Protein AF-0000000087261356 (afdb_homodimer)

Radius of gyration: 25.09 Å; Cα contacts (8 Å, |Δi|>4): 577; chains: 2; bounding box: 40×76×60 Å

Foldseek 3Di:
DPQFEKEKDWAWAAPVDDDIATQWIWIDTDPDIDIDGLLPDPDDPPVQQCVQAPDPRYAYEYAPCPVVQVRCVVSVRHHDPNRYHHCQVVPCPPVVNDGDPDLQRVLCVQPNVVSVVVQPPDDPPPLSNCSNPPPRDPVVVVNSRVRRVSRVVSVVSVVVVVVCVVCVVVCVVCVVPPVVVPD/DPQFEKEKDFAWAAPVDDDIATQWIWIDTDPDIDIDGLLPDPDDPPVQQCVQAPDPRYAYEYAPCPVVQVRCVVSVRHHDPNRYHHCQVVPCPPVVNDGDPDLQRVLCVQPNVVSVPVQPPDDPPPLSNCSNPPPRDPVVVVNSRVRRVSRVVSVVSVVVVVVCVVCVVVCVVCVPPPVVVPD

Secondary structure (DSSP, 8-state):
---EEEEEEEEES-TTSSSP-EEEEEEEETTEEEEEEGGG-SS--TTTHHHHT--SSEEEEESS-TTHHHHHHHTT-PPPGGGEEEHHHH--TTTTTPPPS-HHHHHHHHT-GGGGGSGGGS-HHHHGGGTTSSSPPHHHHHHHHHHHHHHHHHHHHHHHHHHHHHTHHHHHHTTT-TTTTT-/---EEEEEEEEES-TTSSSP-EEEEEEEETTEEEEEEGGG-SS--TTTHHHHT--SSEEEEESS-TTHHHHHHHTT-PPPGGGEEEHHHH--TTTTTPPPS-HHHHHHHHT-GGGGGSGGGS-HHHHGGGTT-SSPPHHHHHHHHHHHHHHHHHHHHHHHHHHHHHTHHHHHHTTT-TTTTT-

Nearest PDB structures (foldseek):
  7pbk-assembly2_B  TM=7.023E-01  e=1.065E-05  Vibrio phage phiVC8
  1vk0-assembly1_C  TM=6.576E-01  e=1.551E-05  Arabidopsis thaliana
  8e24-assembly2_D  TM=6.783E-01  e=2.599E-04  Homo sapiens
  7zx1-assembly1_AAA  TM=6.492E-01  e=1.900E-04  Homo sapiens
  8e24-assembly1_A  TM=6.165E-01  e=7.082E-04  Homo sapiens

InterPro domains:
  IPR002562 3'-5' exonuclease domain [PF01612] (5-159)
  IPR012337 Ribonuclease H-like superfamily [SSF53098] (6-173)
  IPR036397 Ribonuclease H superfamily [G3DSA:3.30.420.10] (3-163)
  IPR051132 3'-5' Exonuclease domain-containing protein [PTHR13620] (6-158)

Organism: Triticum turgidum subsp. durum (NCBI:txid4567)

Sequence (366 aa):
MLPQNISVDVEYTREDKPPQIAAVLQLCMEDLVLVYHITAATKWPKELRPLLQEKKLYTFVGFSIGGDKDKLKLSGLEINLDKYVDLQRKWRVPNNGKKWQSLAEFAGSLIHPSYKEMKQKIDRKSDHLLWGDSPLPNKLIEYAVKDVYVTYEAWKKIEITKEGLELWQEAEDHWDDPYYWGYMLPQNISVDVEYTREDKPPQIAAVLQLCMEDLVLVYHITAATKWPKELRPLLQEKKLYTFVGFSIGGDKDKLKLSGLEINLDKYVDLQRKWRVPNNGKKWQSLAEFAGSLIHPSYKEMKQKIDRKSDHLLWGDSPLPNKLIEYAVKDVYVTYEAWKKIEITKEGLELWQEAEDHWDDPYYWGY

Structure (mmCIF, N/CA/C/O backbone):
data_AF-0000000087261356-model_v1
#
loop_
_entity.id
_entity.type
_entity.pdbx_description
1 polymer '3-5 exonuclease domain-containing protein'
#
loop_
_atom_site.group_PDB
_atom_site.id
_atom_site.type_symbol
_atom_site.label_atom_id
_atom_site.label_alt_id
_atom_site.label_comp_id
_atom_site.label_asym_id
_atom_site.label_entity_id
_atom_site.label_seq_id
_atom_site.pdbx_PDB_ins_code
_atom_site.Cartn_x
_atom_site.Cartn_y
_atom_site.Cartn_z
_atom_site.occupancy
_atom_site.B_iso_or_equiv
_atom_site.auth_seq_id
_atom_site.auth_comp_id
_atom_site.auth_asym_id
_atom_site.auth_atom_id
_atom_site.pdbx_PDB_model_num
ATOM 1 N N . MET A 1 1 ? 18.812 -1.261 -10.547 1 34.56 1 MET A N 1
ATOM 2 C CA . MET A 1 1 ? 17.625 -1.615 -11.32 1 34.56 1 MET A CA 1
ATOM 3 C C . MET A 1 1 ? 16.781 -2.645 -10.578 1 34.56 1 MET A C 1
ATOM 5 O O . MET A 1 1 ? 17.312 -3.641 -10.078 1 34.56 1 MET A O 1
ATOM 9 N N . LEU A 1 2 ? 15.75 -2.299 -9.836 1 47.31 2 LEU A N 1
ATOM 10 C CA . LEU A 1 2 ? 14.977 -3.303 -9.117 1 47.31 2 LEU A CA 1
ATOM 11 C C . LEU A 1 2 ? 14.789 -4.559 -9.961 1 47.31 2 LEU A C 1
ATOM 13 O O . LEU A 1 2 ? 14.57 -4.473 -11.172 1 47.31 2 LEU A O 1
ATOM 17 N N . PRO A 1 3 ? 15.422 -5.668 -9.516 1 55.12 3 PRO A N 1
ATOM 18 C CA . PRO A 1 3 ? 15.172 -6.855 -10.336 1 55.12 3 PRO A CA 1
ATOM 19 C C . PRO A 1 3 ? 13.758 -6.887 -10.906 1 55.12 3 PRO A C 1
ATOM 21 O O . PRO A 1 3 ? 12.828 -6.355 -10.297 1 55.12 3 PRO A O 1
ATOM 24 N N . GLN A 1 4 ? 13.68 -7.031 -12.258 1 74.75 4 GLN A N 1
ATOM 25 C CA . GLN A 1 4 ? 12.398 -7.121 -12.938 1 74.75 4 GLN A CA 1
ATOM 26 C C . GLN A 1 4 ? 11.578 -8.297 -12.406 1 74.75 4 GLN A C 1
ATOM 28 O O . GLN A 1 4 ? 12.133 -9.336 -12.047 1 74.75 4 GLN A O 1
ATOM 33 N N . ASN A 1 5 ? 10.453 -8.023 -11.812 1 86.94 5 ASN A N 1
ATOM 34 C CA . ASN A 1 5 ? 9.57 -9.07 -11.297 1 86.94 5 ASN A CA 1
ATOM 35 C C . ASN A 1 5 ? 8.547 -9.5 -12.336 1 86.94 5 ASN A C 1
ATOM 37 O O . ASN A 1 5 ? 8.055 -8.68 -13.117 1 86.94 5 ASN A O 1
ATOM 41 N N . ILE A 1 6 ? 8.422 -10.82 -12.422 1 91.94 6 ILE A N 1
ATOM 42 C CA . ILE A 1 6 ? 7.383 -11.406 -13.25 1 91.94 6 ILE A CA 1
ATOM 43 C C . ILE A 1 6 ? 6.398 -12.18 -12.375 1 91.94 6 ILE A C 1
ATOM 45 O O . ILE A 1 6 ? 6.793 -13.078 -11.633 1 91.94 6 ILE A O 1
ATOM 49 N N . SER A 1 7 ? 5.18 -11.75 -12.367 1 95.31 7 SER A N 1
ATOM 50 C CA . SER A 1 7 ? 4.191 -12.555 -11.656 1 95.31 7 SER A CA 1
ATOM 51 C C . SER A 1 7 ? 3.746 -13.75 -12.5 1 95.31 7 SER A C 1
ATOM 53 O O . SER A 1 7 ? 3.75 -13.688 -13.727 1 95.31 7 SER A O 1
ATOM 55 N N . VAL A 1 8 ? 3.373 -14.797 -11.812 1 94.31 8 VAL A N 1
ATOM 56 C CA . VAL A 1 8 ? 3.029 -16.047 -12.484 1 94.31 8 VAL A CA 1
ATOM 57 C C . VAL A 1 8 ? 1.771 -16.641 -11.859 1 94.31 8 VAL A C 1
ATOM 59 O O . VAL A 1 8 ? 1.563 -16.531 -10.648 1 94.31 8 VAL A O 1
ATOM 62 N N . ASP A 1 9 ? 0.985 -17.234 -12.672 1 95.06 9 ASP A N 1
ATOM 63 C CA . ASP A 1 9 ? -0.171 -18.016 -12.266 1 95.06 9 ASP A CA 1
ATOM 64 C C . ASP A 1 9 ? -0.418 -19.172 -13.227 1 95.06 9 ASP A C 1
ATOM 66 O O . ASP A 1 9 ? 0.026 -19.141 -14.375 1 95.06 9 ASP A O 1
ATOM 70 N N . VAL A 1 10 ? -1.06 -20.203 -12.711 1 94.94 10 VAL A N 1
ATOM 71 C CA . VAL A 1 10 ? -1.327 -21.391 -13.523 1 94.94 10 VAL A CA 1
ATOM 72 C C . VAL A 1 10 ? -2.75 -21.875 -13.266 1 94.94 10 VAL A C 1
ATOM 74 O O . VAL A 1 10 ? -3.205 -21.906 -12.125 1 94.94 10 VAL A O 1
ATOM 77 N N . GLU A 1 11 ? -3.426 -22.156 -14.344 1 94.88 11 GLU A N 1
ATOM 78 C CA . GLU A 1 11 ? -4.711 -22.844 -14.273 1 94.88 11 GLU A CA 1
ATOM 79 C C . GLU A 1 11 ? -4.594 -24.281 -14.75 1 94.88 11 GLU A C 1
ATOM 81 O O . GLU A 1 11 ? -3.734 -24.609 -15.578 1 94.88 11 GLU A O 1
ATOM 86 N N . TYR A 1 12 ? -5.488 -25.125 -14.305 1 94.5 12 TYR A N 1
ATOM 87 C CA . TYR A 1 12 ? -5.379 -26.562 -14.531 1 94.5 12 TYR A CA 1
ATOM 88 C C . TYR A 1 12 ? -6.605 -27.094 -15.266 1 94.5 12 TYR A C 1
ATOM 90 O O . TYR A 1 12 ? -7.68 -26.484 -15.219 1 94.5 12 TYR A O 1
ATOM 98 N N . THR A 1 13 ? -6.414 -28.25 -15.867 1 94.19 13 THR A N 1
ATOM 99 C CA . THR A 1 13 ? -7.555 -28.953 -16.438 1 94.19 13 THR A CA 1
ATOM 100 C C . THR A 1 13 ? -8.5 -29.438 -15.352 1 94.19 13 THR A C 1
ATOM 102 O O . THR A 1 13 ? -8.242 -29.234 -14.164 1 94.19 13 THR A O 1
ATOM 105 N N . ARG A 1 14 ? -9.609 -29.969 -15.828 1 89.81 14 ARG A N 1
ATOM 106 C CA . ARG A 1 14 ? -10.719 -30.281 -14.938 1 89.81 14 ARG A CA 1
ATOM 107 C C . ARG A 1 14 ? -10.289 -31.281 -13.867 1 89.81 14 ARG A C 1
ATOM 109 O O . ARG A 1 14 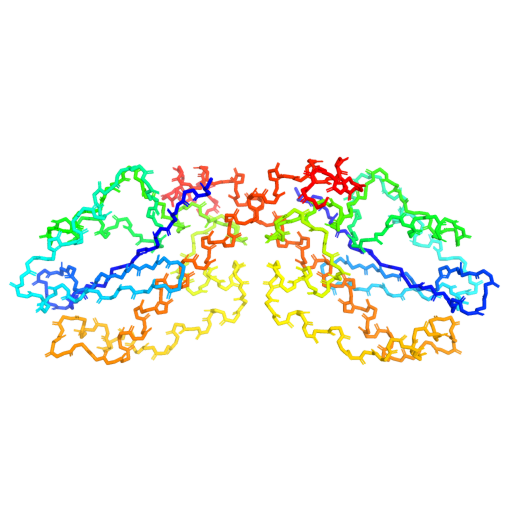? -9.539 -32.219 -14.141 1 89.81 14 ARG A O 1
ATOM 116 N N . GLU A 1 15 ? -10.75 -31.016 -12.727 1 86.25 15 GLU A N 1
ATOM 117 C CA . GLU A 1 15 ? -10.406 -31.828 -11.57 1 86.25 15 GLU A CA 1
ATOM 118 C C . GLU A 1 15 ? -11.195 -33.156 -11.57 1 86.25 15 GLU A C 1
ATOM 120 O O . GLU A 1 15 ? -10.75 -34.156 -11.008 1 86.25 15 GLU A O 1
ATOM 125 N N . ASP A 1 16 ? -12.398 -33.125 -12.18 1 89.25 16 ASP A N 1
ATOM 126 C CA . ASP A 1 16 ? -13.266 -34.281 -12.141 1 89.25 16 ASP A CA 1
ATOM 127 C C . ASP A 1 16 ? -12.82 -35.344 -13.156 1 89.25 16 ASP A C 1
ATOM 129 O O . ASP A 1 16 ? -13.406 -36.438 -13.234 1 89.25 16 ASP A O 1
ATOM 133 N N . LYS A 1 17 ? -11.867 -35.062 -13.992 1 89.81 17 LYS A N 1
ATOM 134 C CA . LYS A 1 17 ? -11.266 -36 -14.93 1 89.81 17 LYS A CA 1
ATOM 135 C C . LYS A 1 17 ? -9.75 -36.094 -14.75 1 89.81 17 LYS A C 1
ATOM 137 O O . LYS A 1 17 ? -9 -35.562 -15.57 1 89.81 17 LYS A O 1
ATOM 142 N N . PRO A 1 18 ? -9.273 -36.812 -13.828 1 90.5 18 PRO A N 1
ATOM 143 C CA . PRO A 1 18 ? -7.832 -36.875 -13.57 1 90.5 18 PRO A CA 1
ATOM 144 C C . PRO A 1 18 ? -7.082 -37.656 -14.656 1 90.5 18 PRO A C 1
ATOM 146 O O . PRO A 1 18 ? -7.68 -38.469 -15.352 1 90.5 18 PRO A O 1
ATOM 149 N N . PRO A 1 19 ? -5.719 -37.375 -14.758 1 90.25 19 PRO A N 1
ATOM 150 C CA . PRO A 1 19 ? -4.949 -36.469 -13.914 1 90.25 19 PRO A CA 1
ATOM 151 C C . PRO A 1 19 ? -5.094 -35 -14.336 1 90.25 19 PRO A C 1
ATOM 153 O O . PRO A 1 19 ? -5.184 -34.688 -15.531 1 90.25 19 PRO A O 1
ATOM 156 N N . GLN A 1 20 ? -5.066 -34.156 -13.398 1 90.25 20 GLN A N 1
ATOM 157 C CA . GLN A 1 20 ? -5.059 -32.719 -13.695 1 90.25 20 GLN A CA 1
ATOM 158 C C . GLN A 1 20 ? -3.676 -32.25 -14.164 1 90.25 20 GLN A C 1
ATOM 160 O O . GLN A 1 20 ? -2.666 -32.594 -13.539 1 90.25 20 GLN A O 1
ATOM 165 N N . ILE A 1 21 ? -3.654 -31.531 -15.18 1 91.94 21 ILE A N 1
ATOM 166 C CA . ILE A 1 21 ? -2.396 -31 -15.688 1 91.94 21 ILE A CA 1
ATOM 167 C C . ILE A 1 21 ? -2.525 -29.484 -15.883 1 91.94 21 ILE A C 1
ATOM 169 O O . ILE A 1 21 ? -3.629 -28.938 -15.844 1 91.94 21 ILE A O 1
ATOM 173 N N . ALA A 1 22 ? -1.362 -28.844 -16.062 1 93.56 22 ALA A N 1
ATOM 174 C CA . ALA A 1 22 ? -1.375 -27.406 -16.344 1 93.56 22 ALA A CA 1
ATOM 175 C C . ALA A 1 22 ? -2.07 -27.109 -17.656 1 93.56 22 ALA A C 1
ATOM 177 O O . ALA A 1 22 ? -1.771 -27.734 -18.688 1 93.56 22 ALA A O 1
ATOM 178 N N . ALA A 1 23 ? -2.99 -26.203 -17.641 1 95.44 23 ALA A N 1
ATOM 179 C CA . ALA A 1 23 ? -3.76 -25.875 -18.828 1 95.44 23 ALA A CA 1
ATOM 180 C C . ALA A 1 23 ? -3.391 -24.484 -19.359 1 95.44 23 ALA A C 1
ATOM 182 O O . ALA A 1 23 ? -3.33 -24.281 -20.578 1 95.44 23 ALA A O 1
ATOM 183 N N . VAL A 1 24 ? -3.232 -23.547 -18.469 1 95.38 24 VAL A N 1
ATOM 184 C CA . VAL A 1 24 ? -2.959 -22.156 -18.844 1 95.38 24 VAL A CA 1
ATOM 185 C C . VAL A 1 24 ? -1.837 -21.594 -17.969 1 95.38 24 VAL A C 1
ATOM 187 O O . VAL A 1 24 ? -1.855 -21.75 -16.75 1 95.38 24 VAL A O 1
ATOM 190 N N . LEU A 1 25 ? -0.83 -20.969 -18.531 1 94.5 25 LEU A N 1
ATOM 191 C CA . LEU A 1 25 ? 0.226 -20.234 -17.859 1 94.5 25 LEU A CA 1
ATOM 192 C C . LEU A 1 25 ? 0.051 -18.734 -18.062 1 94.5 25 LEU A C 1
ATOM 194 O O . LEU A 1 25 ? -0.174 -18.266 -19.188 1 94.5 25 LEU A O 1
ATOM 198 N N . GLN A 1 26 ? -0.009 -18.062 -16.984 1 95.25 26 GLN A N 1
ATOM 199 C CA . GLN A 1 26 ? -0.105 -16.609 -17.031 1 95.25 26 GLN A CA 1
ATOM 200 C C . GLN A 1 26 ? 1.171 -15.953 -16.516 1 95.25 26 GLN A C 1
ATOM 202 O O . GLN A 1 26 ? 1.7 -16.344 -15.477 1 95.25 26 GLN A O 1
ATOM 207 N N . LEU A 1 27 ? 1.708 -14.961 -17.281 1 93.81 27 LEU A N 1
ATOM 208 C CA . LEU A 1 27 ? 2.842 -14.141 -16.875 1 93.81 27 LEU A CA 1
ATOM 209 C C . LEU A 1 27 ? 2.52 -12.656 -17.016 1 93.81 27 LEU A C 1
ATOM 211 O O . LEU A 1 27 ? 1.887 -12.25 -17.984 1 93.81 27 LEU A O 1
ATOM 215 N N . CYS A 1 28 ? 2.932 -11.938 -16.047 1 95.56 28 CYS A N 1
ATOM 216 C CA . CYS A 1 28 ? 2.701 -10.5 -16.094 1 95.56 28 CYS A CA 1
ATOM 217 C C . CYS A 1 28 ? 3.969 -9.727 -15.75 1 95.56 28 CYS A C 1
ATOM 219 O O . CYS A 1 28 ? 4.652 -10.055 -14.781 1 95.56 28 CYS A O 1
ATOM 221 N N . MET A 1 29 ? 4.367 -8.789 -16.547 1 91.62 29 MET A N 1
ATOM 222 C CA . MET A 1 29 ? 5.449 -7.828 -16.328 1 91.62 29 MET A CA 1
ATOM 223 C C . MET A 1 29 ? 5.023 -6.422 -16.734 1 91.62 29 MET A C 1
ATOM 225 O O . MET A 1 29 ? 4.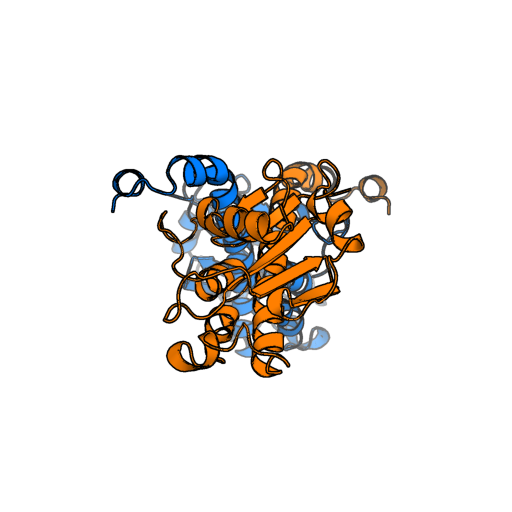801 -6.156 -17.922 1 91.62 29 MET A O 1
ATOM 229 N N . GLU A 1 30 ? 4.938 -5.551 -15.734 1 88.88 30 GLU A N 1
ATOM 230 C CA . GLU A 1 30 ? 4.48 -4.188 -15.977 1 88.88 30 GLU A CA 1
ATOM 231 C C . GLU A 1 30 ? 3.127 -4.176 -16.688 1 88.88 30 GLU A C 1
ATOM 233 O O . GLU A 1 30 ? 2.158 -4.758 -16.188 1 88.88 30 GLU A O 1
ATOM 238 N N . ASP A 1 31 ? 3.068 -3.732 -17.922 1 88.19 31 ASP A N 1
ATOM 239 C CA . ASP A 1 31 ? 1.789 -3.594 -18.609 1 88.19 31 ASP A CA 1
ATOM 240 C C . ASP A 1 31 ? 1.573 -4.734 -19.594 1 88.19 31 ASP A C 1
ATOM 242 O O . ASP A 1 31 ? 0.62 -4.715 -20.375 1 88.19 31 ASP A O 1
ATOM 246 N N . LEU A 1 32 ? 2.355 -5.75 -19.516 1 92.38 32 LEU A N 1
ATOM 247 C CA . LEU A 1 32 ? 2.258 -6.871 -20.438 1 92.38 32 LEU A CA 1
ATOM 248 C C . LEU A 1 32 ? 1.811 -8.141 -19.719 1 92.38 32 LEU A C 1
ATOM 250 O O . LEU A 1 32 ? 2.354 -8.484 -18.672 1 92.38 32 LEU A O 1
ATOM 254 N N . VAL A 1 33 ? 0.741 -8.75 -20.266 1 95.62 33 VAL A N 1
ATOM 255 C CA . VAL A 1 33 ? 0.286 -10.039 -19.75 1 95.62 33 VAL A CA 1
ATOM 256 C C . VAL A 1 33 ? 0.323 -11.078 -20.859 1 95.62 33 VAL A C 1
ATOM 258 O O . VAL A 1 33 ? -0.18 -10.844 -21.953 1 95.62 33 VAL A O 1
ATOM 261 N N . LEU A 1 34 ? 0.995 -12.133 -20.594 1 94.06 34 LEU A N 1
ATOM 262 C CA . LEU A 1 34 ? 1.01 -13.289 -21.484 1 94.06 34 LEU A CA 1
ATOM 263 C C . LEU A 1 34 ? 0.131 -14.406 -20.953 1 94.06 34 LEU A C 1
ATOM 265 O O . LEU A 1 34 ? 0.284 -14.82 -19.797 1 94.06 34 LEU A O 1
ATOM 269 N N . VAL A 1 35 ? -0.824 -14.773 -21.734 1 95.38 35 VAL A N 1
ATOM 270 C CA . VAL A 1 35 ? -1.641 -15.945 -21.438 1 95.38 35 VAL A CA 1
ATOM 271 C C . VAL A 1 35 ? -1.314 -17.062 -22.422 1 95.38 35 VAL A C 1
ATOM 273 O O . VAL A 1 35 ? -1.63 -16.953 -23.609 1 95.38 35 VAL A O 1
ATOM 276 N N . TYR A 1 36 ? -0.685 -18.109 -21.922 1 93.5 36 TYR A N 1
ATOM 277 C CA . TYR A 1 36 ? -0.278 -19.234 -22.75 1 93.5 36 TYR A CA 1
ATOM 278 C C . TYR A 1 36 ? -1.156 -20.453 -22.484 1 93.5 36 TYR A C 1
ATOM 280 O O . TYR A 1 36 ? -1.144 -21.016 -21.391 1 93.5 36 TYR A O 1
ATOM 288 N N . HIS A 1 37 ? -1.901 -20.766 -23.531 1 94.75 37 HIS A N 1
ATOM 289 C CA . HIS A 1 37 ? -2.773 -21.922 -23.422 1 94.75 37 HIS A CA 1
ATOM 290 C C . HIS A 1 37 ? -2.014 -23.219 -23.703 1 94.75 37 HIS A C 1
ATOM 292 O O . HIS A 1 37 ? -1.967 -23.672 -24.859 1 94.75 37 HIS A O 1
ATOM 298 N N . ILE A 1 38 ? -1.564 -23.859 -22.688 1 92.25 38 ILE A N 1
ATOM 299 C CA . ILE A 1 38 ? -0.655 -25 -22.75 1 92.25 38 ILE A CA 1
ATOM 300 C C . ILE A 1 38 ? -1.342 -26.172 -23.469 1 92.25 38 ILE A C 1
ATOM 302 O O . ILE A 1 38 ? -0.763 -26.781 -24.359 1 92.25 38 ILE A O 1
ATOM 306 N N . THR A 1 39 ? -2.6 -26.453 -23.109 1 92.19 39 THR A N 1
ATOM 307 C CA . THR A 1 39 ? -3.295 -27.625 -23.609 1 92.19 39 THR A CA 1
ATOM 308 C C . THR A 1 39 ? -3.641 -27.469 -25.078 1 92.19 39 THR A C 1
ATOM 310 O O . THR A 1 39 ? -3.881 -28.453 -25.781 1 92.19 39 THR A O 1
ATOM 313 N N . ALA A 1 40 ? -3.711 -26.281 -25.484 1 92.12 40 ALA A N 1
ATOM 314 C CA . ALA A 1 40 ? -4.035 -26.031 -26.875 1 92.12 40 ALA A CA 1
ATOM 315 C C . ALA A 1 40 ? -2.768 -25.953 -27.734 1 92.12 40 ALA A C 1
ATOM 317 O O . ALA A 1 40 ? -2.834 -26 -28.953 1 92.12 40 ALA A O 1
ATOM 318 N N . ALA A 1 41 ? -1.653 -25.797 -27.078 1 87.25 41 ALA A N 1
ATOM 319 C CA . ALA A 1 41 ? -0.404 -25.609 -27.812 1 87.25 41 ALA A CA 1
ATOM 320 C C . ALA A 1 41 ? 0.015 -26.891 -28.516 1 87.25 41 ALA A C 1
ATOM 322 O O . ALA A 1 41 ? -0.049 -27.984 -27.938 1 87.25 41 ALA A O 1
ATOM 323 N N . THR A 1 42 ? 0.27 -26.781 -29.812 1 78.94 42 THR A N 1
ATOM 324 C CA . THR A 1 42 ? 0.696 -27.922 -30.609 1 78.94 42 THR A CA 1
ATOM 325 C C . THR A 1 42 ? 2.217 -28.047 -30.625 1 78.94 42 THR A C 1
ATOM 327 O O . THR A 1 42 ? 2.762 -29.109 -30.922 1 78.94 42 THR A O 1
ATOM 330 N N . LYS A 1 43 ? 2.863 -26.938 -30.453 1 77.5 43 LYS A N 1
ATOM 331 C CA . LYS A 1 43 ? 4.32 -26.906 -30.391 1 77.5 43 LYS A CA 1
ATOM 332 C C . LYS A 1 43 ? 4.805 -26.344 -29.047 1 77.5 43 LYS A C 1
ATOM 334 O O . LYS A 1 43 ? 4.105 -25.562 -28.422 1 77.5 43 LYS A O 1
ATOM 339 N N . TRP A 1 44 ? 5.922 -26.891 -28.672 1 70.88 44 TRP A N 1
ATOM 340 C CA . TRP A 1 44 ? 6.535 -26.391 -27.438 1 70.88 44 TRP A CA 1
ATOM 341 C C . TRP A 1 44 ? 6.988 -24.953 -27.594 1 70.88 44 TRP A C 1
ATOM 343 O O . TRP A 1 44 ? 7.602 -24.594 -28.594 1 70.88 44 TRP A O 1
ATOM 353 N N . PRO A 1 45 ? 6.43 -24.156 -26.594 1 72.25 45 PRO A N 1
ATOM 354 C CA . PRO A 1 45 ? 6.848 -22.75 -26.75 1 72.25 45 PRO A CA 1
ATOM 355 C C . PRO A 1 45 ? 8.328 -22.547 -26.438 1 72.25 45 PRO A C 1
ATOM 357 O O . PRO A 1 45 ? 8.68 -22.172 -25.312 1 72.25 45 PRO A O 1
ATOM 360 N N . LYS A 1 46 ? 9.172 -22.719 -27.375 1 75.81 46 LYS A N 1
ATOM 361 C CA . LYS A 1 46 ? 10.625 -22.609 -27.234 1 75.81 46 LYS A CA 1
ATOM 362 C C . LYS A 1 46 ? 11.031 -21.234 -26.734 1 75.81 46 LYS A C 1
ATOM 364 O O . LYS A 1 46 ? 12.008 -21.094 -26 1 75.81 46 LYS A O 1
ATOM 369 N N . GLU A 1 47 ? 10.219 -20.359 -27.094 1 75.94 47 GLU A N 1
ATOM 370 C CA . GLU A 1 47 ? 10.578 -18.984 -26.781 1 75.94 47 GLU A CA 1
ATOM 371 C C . GLU A 1 47 ? 10.336 -18.656 -25.312 1 75.94 47 GLU A C 1
ATOM 373 O O . GLU A 1 47 ? 10.906 -17.719 -24.766 1 75.94 47 GLU A O 1
ATOM 378 N N . LEU A 1 48 ? 9.523 -19.484 -24.672 1 83.19 48 LEU A N 1
ATOM 379 C CA . LEU A 1 48 ? 9.195 -19.219 -23.281 1 83.19 48 LEU A CA 1
ATOM 380 C C . LEU A 1 48 ? 10.219 -19.844 -22.344 1 83.19 48 LEU A C 1
ATOM 382 O O . LEU A 1 48 ? 10.391 -19.391 -21.219 1 83.19 48 LEU A O 1
ATOM 386 N N . ARG A 1 49 ? 10.898 -20.828 -22.797 1 79.5 49 ARG A N 1
ATOM 387 C CA . ARG A 1 49 ? 11.789 -21.609 -21.953 1 79.5 49 ARG A CA 1
ATOM 388 C C . ARG A 1 49 ? 12.93 -20.75 -21.406 1 79.5 49 ARG A C 1
ATOM 390 O O . ARG A 1 49 ? 13.203 -20.766 -20.203 1 79.5 49 ARG A O 1
ATOM 397 N N . PRO A 1 50 ? 13.562 -19.984 -22.297 1 80 50 PRO A N 1
ATOM 398 C CA . PRO A 1 50 ? 14.641 -19.156 -21.766 1 80 50 PRO A CA 1
ATOM 399 C C . PRO A 1 50 ? 14.156 -18.188 -20.688 1 80 50 PRO A C 1
ATOM 401 O O . PRO A 1 50 ? 14.883 -17.906 -19.719 1 80 50 PRO A O 1
ATOM 404 N N . LEU A 1 51 ? 12.992 -17.734 -20.812 1 83.25 51 LEU A N 1
ATOM 405 C CA . LEU A 1 51 ? 12.438 -16.812 -19.828 1 83.25 51 LEU A CA 1
ATOM 406 C C . LEU A 1 51 ? 12.172 -17.5 -18.5 1 83.25 51 LEU A C 1
ATOM 408 O O . LEU A 1 51 ? 12.547 -17 -17.453 1 83.25 51 LEU A O 1
ATOM 412 N N . LEU A 1 52 ? 11.625 -18.688 -18.609 1 84.19 52 LEU A N 1
ATOM 413 C CA . LEU A 1 52 ? 11.211 -19.406 -17.422 1 84.19 52 LEU A CA 1
ATOM 414 C C . LEU A 1 52 ? 12.422 -19.969 -16.672 1 84.19 52 LEU A C 1
ATOM 416 O O . LEU A 1 52 ? 12.375 -20.141 -15.461 1 84.19 52 LEU A O 1
ATOM 420 N N . GLN A 1 53 ? 13.469 -20.094 -17.375 1 80.25 53 GLN A N 1
ATOM 421 C CA . GLN A 1 53 ? 14.641 -20.719 -16.766 1 80.25 53 GLN A CA 1
ATOM 422 C C . GLN A 1 53 ? 15.695 -19.688 -16.391 1 80.25 53 GLN A C 1
ATOM 424 O O . GLN A 1 53 ? 16.75 -20.031 -15.867 1 80.25 53 GLN A O 1
ATOM 429 N N . GLU A 1 54 ? 15.328 -18.438 -16.719 1 76.5 54 GLU A N 1
ATOM 430 C CA . GLU A 1 54 ? 16.266 -17.359 -16.391 1 76.5 54 GLU A CA 1
ATOM 431 C C . GLU A 1 54 ? 16.531 -17.297 -14.891 1 76.5 54 GLU A C 1
ATOM 433 O O . GLU A 1 54 ? 15.602 -17.375 -14.094 1 76.5 54 GLU A O 1
ATOM 438 N N . LYS A 1 55 ? 17.797 -17.219 -14.453 1 73.31 55 LYS A N 1
ATOM 439 C CA . LYS A 1 55 ? 18.172 -17.375 -13.055 1 73.31 55 LYS A CA 1
ATOM 440 C C . LYS A 1 55 ? 18.531 -16.031 -12.422 1 73.31 55 LYS A C 1
ATOM 442 O O . LYS A 1 55 ? 18.469 -15.883 -11.203 1 73.31 55 LYS A O 1
ATOM 447 N N . LYS A 1 56 ? 18.812 -15.062 -13.156 1 73.19 56 LYS A N 1
ATOM 448 C CA . LYS A 1 56 ? 19.469 -13.898 -12.555 1 73.19 56 LYS A CA 1
ATOM 449 C C . LYS A 1 56 ? 18.625 -12.641 -12.758 1 73.19 56 LYS A C 1
ATOM 451 O O . LYS A 1 56 ? 18.562 -11.789 -11.867 1 73.19 56 LYS A O 1
ATOM 456 N N . LEU A 1 57 ? 17.906 -12.672 -13.703 1 76 57 LEU A N 1
ATOM 457 C CA . LEU A 1 57 ? 17.375 -11.375 -14.141 1 76 57 LEU A CA 1
ATOM 458 C C . LEU A 1 57 ? 16 -11.117 -13.539 1 76 57 LEU A C 1
ATOM 460 O O . LEU A 1 57 ? 15.648 -9.969 -13.266 1 76 57 LEU A O 1
ATOM 464 N N . TYR A 1 58 ? 15.289 -12.289 -13.312 1 82.38 58 TYR A N 1
ATOM 465 C CA . TYR A 1 58 ? 13.906 -12.086 -12.891 1 82.38 58 TYR A CA 1
ATOM 466 C C . TYR A 1 58 ? 13.586 -12.898 -11.641 1 82.38 58 TYR A C 1
ATOM 468 O O . TYR A 1 58 ? 14.172 -13.961 -11.422 1 82.38 58 TYR A O 1
ATOM 476 N N . THR A 1 59 ? 12.773 -12.312 -10.836 1 87.06 59 THR A N 1
ATOM 477 C CA . THR A 1 59 ? 12.117 -13.055 -9.766 1 87.06 59 THR A CA 1
ATOM 478 C C . THR A 1 59 ? 10.664 -13.336 -10.125 1 87.06 59 THR A C 1
ATOM 480 O O . THR A 1 59 ? 9.938 -12.445 -10.57 1 87.06 59 THR A O 1
ATOM 483 N N . PHE A 1 60 ? 10.312 -14.594 -10 1 91.12 60 PHE A N 1
ATOM 484 C CA . PHE A 1 60 ? 8.922 -14.961 -10.242 1 91.12 60 PHE A CA 1
ATOM 485 C C . PHE A 1 60 ? 8.109 -14.867 -8.961 1 91.12 60 PHE A C 1
ATOM 487 O O . PHE A 1 60 ? 8.539 -15.336 -7.906 1 91.12 60 PHE A O 1
ATOM 494 N N . VAL A 1 61 ? 6.984 -14.219 -9.07 1 94.5 61 VAL A N 1
ATOM 495 C CA . VAL A 1 61 ? 6.129 -14.008 -7.91 1 94.5 61 VAL A CA 1
ATOM 496 C C . VAL A 1 61 ? 4.742 -14.594 -8.172 1 94.5 61 VAL A C 1
ATOM 498 O O . VAL A 1 61 ? 4.16 -14.367 -9.242 1 94.5 61 VAL A O 1
ATOM 501 N N . GLY A 1 62 ? 4.242 -15.352 -7.293 1 95.06 62 GLY A N 1
ATOM 502 C CA . GLY A 1 62 ? 2.896 -15.898 -7.383 1 95.06 62 GLY A CA 1
ATOM 503 C C . GLY A 1 62 ? 2.166 -15.914 -6.055 1 95.06 62 GLY A C 1
ATOM 504 O O . GLY A 1 62 ? 2.68 -15.406 -5.055 1 95.06 62 GLY A O 1
ATOM 505 N N . PHE A 1 63 ? 1.011 -16.344 -6.066 1 95.56 63 PHE A N 1
ATOM 506 C CA . PHE A 1 63 ? 0.172 -16.531 -4.887 1 95.56 63 PHE A CA 1
ATOM 507 C C . PHE A 1 63 ? -0.326 -17.969 -4.801 1 95.56 63 PHE A C 1
ATOM 509 O O . PHE A 1 63 ? -1.124 -18.406 -5.633 1 95.56 63 PHE A O 1
ATOM 516 N N . SER A 1 64 ? 0.17 -18.734 -3.826 1 92 64 SER A N 1
ATOM 517 C CA . SER A 1 64 ? -0.156 -20.156 -3.662 1 92 64 SER A CA 1
ATOM 518 C C . SER A 1 64 ? 0.336 -20.969 -4.848 1 92 64 SER A C 1
ATOM 520 O O . SER A 1 64 ? -0.424 -21.75 -5.43 1 92 64 SER A O 1
ATOM 522 N N . ILE A 1 65 ? 1.539 -20.766 -5.148 1 88 65 ILE A N 1
ATOM 523 C CA . ILE A 1 65 ? 2.039 -21.328 -6.395 1 88 65 ILE A CA 1
ATOM 524 C C . ILE A 1 65 ? 2.969 -22.5 -6.094 1 88 65 ILE A C 1
ATOM 526 O O . ILE A 1 65 ? 3.656 -23 -6.984 1 88 65 ILE A O 1
ATOM 530 N N . GLY A 1 66 ? 3 -22.938 -4.938 1 81.75 66 GLY A N 1
ATOM 531 C CA . GLY A 1 66 ? 3.879 -24.031 -4.559 1 81.75 66 GLY A CA 1
ATOM 532 C C . GLY A 1 66 ? 3.689 -25.281 -5.41 1 81.75 66 GLY A C 1
ATOM 533 O O . GLY A 1 66 ? 4.66 -25.859 -5.895 1 81.75 66 GLY A O 1
ATOM 534 N N . GLY A 1 67 ? 2.428 -25.672 -5.641 1 83.56 67 GLY A N 1
ATOM 535 C CA . GLY A 1 67 ? 2.123 -26.859 -6.414 1 83.56 67 GLY A CA 1
ATOM 536 C C . GLY A 1 67 ? 2.23 -26.641 -7.91 1 83.56 67 GLY A C 1
ATOM 537 O O . GLY A 1 67 ? 2.287 -27.609 -8.68 1 83.56 67 GLY A O 1
ATOM 538 N N . ASP A 1 68 ? 2.32 -25.453 -8.266 1 87.56 68 ASP A N 1
ATOM 539 C CA . ASP A 1 68 ? 2.303 -25.109 -9.688 1 87.56 68 ASP A CA 1
ATOM 540 C C . ASP A 1 68 ? 3.621 -25.484 -10.359 1 87.56 68 ASP A C 1
ATOM 542 O O . ASP A 1 68 ? 3.639 -25.891 -11.523 1 87.56 68 ASP A O 1
ATOM 546 N N . LYS A 1 69 ? 4.605 -25.391 -9.594 1 80.56 69 LYS A N 1
ATOM 547 C CA . LYS A 1 69 ? 5.93 -25.688 -10.133 1 80.56 69 LYS A CA 1
ATOM 548 C C . LYS A 1 69 ? 5.996 -27.109 -10.672 1 80.56 69 LYS A C 1
ATOM 550 O O . LYS A 1 69 ? 6.5 -27.344 -11.773 1 80.56 69 LYS A O 1
ATOM 555 N N . ASP A 1 70 ? 5.453 -28.016 -9.945 1 83.31 70 ASP A N 1
ATOM 556 C CA . ASP A 1 70 ? 5.492 -29.422 -10.352 1 83.31 70 ASP A CA 1
ATOM 557 C C . ASP A 1 70 ? 4.629 -29.656 -11.594 1 83.31 70 ASP A C 1
ATOM 559 O O . ASP A 1 70 ? 5.027 -30.375 -12.5 1 83.31 70 ASP A O 1
ATOM 563 N N . LYS A 1 71 ? 3.537 -28.984 -11.602 1 85.62 71 LYS A N 1
ATOM 564 C CA . LYS A 1 71 ? 2.637 -29.156 -12.742 1 85.62 71 LYS A CA 1
ATOM 565 C C . LYS A 1 71 ? 3.232 -28.547 -14.008 1 85.62 71 LYS A C 1
ATOM 567 O O . LYS A 1 71 ? 3.098 -29.109 -15.094 1 85.62 71 LYS A O 1
ATOM 572 N N . LEU A 1 72 ? 3.887 -27.516 -13.828 1 86.69 72 LEU A N 1
ATOM 573 C CA . LEU A 1 72 ? 4.52 -26.859 -14.969 1 86.69 72 LEU A CA 1
ATOM 574 C C . LEU A 1 72 ? 5.684 -27.703 -15.492 1 86.69 72 LEU A C 1
ATOM 576 O O . LEU A 1 72 ? 5.895 -27.797 -16.703 1 86.69 72 LEU A O 1
ATOM 580 N N . LYS A 1 73 ? 6.383 -28.266 -14.562 1 83.75 73 LYS A N 1
ATOM 581 C CA . LYS A 1 73 ? 7.488 -29.141 -14.953 1 83.75 73 LYS A CA 1
ATOM 582 C C . LYS A 1 73 ? 7.008 -30.281 -15.844 1 83.75 73 LYS A C 1
ATOM 584 O O . LYS A 1 73 ? 7.648 -30.594 -16.844 1 83.75 73 LYS A O 1
ATOM 589 N N . LEU A 1 74 ? 5.898 -30.812 -15.539 1 84.06 74 LEU A N 1
ATOM 590 C CA . LEU A 1 74 ? 5.328 -31.906 -16.297 1 84.06 74 LEU A CA 1
ATOM 591 C C . LEU A 1 74 ? 4.961 -31.453 -17.719 1 84.06 74 LEU A C 1
ATOM 593 O O . LEU A 1 74 ? 4.945 -32.25 -18.641 1 84.06 74 LEU A O 1
ATOM 597 N N . SER A 1 75 ? 4.719 -30.234 -17.859 1 83.25 75 SER A N 1
ATOM 598 C CA . SER A 1 75 ? 4.336 -29.688 -19.156 1 83.25 75 SER A CA 1
ATOM 599 C C . SER A 1 75 ? 5.547 -29.156 -19.906 1 83.25 75 SER A C 1
ATOM 601 O O . SER A 1 75 ? 5.406 -28.547 -20.984 1 83.25 75 SER A O 1
ATOM 603 N N . GLY A 1 76 ? 6.77 -29.328 -19.312 1 81.31 76 GLY A N 1
ATOM 604 C CA . GLY A 1 76 ? 7.984 -28.844 -19.938 1 81.31 76 GLY A CA 1
ATOM 605 C C . GLY A 1 76 ? 8.219 -27.359 -19.75 1 81.31 76 GLY A C 1
ATOM 606 O O . GLY A 1 76 ? 8.984 -26.734 -20.484 1 81.31 76 GLY A O 1
ATOM 607 N N . LEU A 1 77 ? 7.465 -26.766 -18.844 1 84.94 77 LEU A N 1
ATOM 608 C CA . LEU A 1 77 ? 7.559 -25.328 -18.562 1 84.94 77 LEU A CA 1
ATOM 609 C C . LEU A 1 77 ? 8.07 -25.078 -17.156 1 84.94 77 LEU A C 1
ATOM 611 O O . LEU A 1 77 ? 7.488 -24.281 -16.406 1 84.94 77 LEU A O 1
ATOM 615 N N . GLU A 1 78 ? 9.133 -25.625 -16.844 1 80.75 78 GLU A N 1
ATOM 616 C CA . GLU A 1 78 ? 9.703 -25.531 -15.508 1 80.75 78 GLU A CA 1
ATOM 617 C C . GLU A 1 78 ? 10.195 -24.109 -15.219 1 80.75 78 GLU A C 1
ATOM 619 O O . GLU A 1 78 ? 10.898 -23.516 -16.047 1 80.75 78 GLU A O 1
ATOM 624 N N . ILE A 1 79 ? 9.664 -23.594 -14.148 1 77.56 79 ILE A N 1
ATOM 625 C CA . ILE A 1 79 ? 10.156 -22.312 -13.672 1 77.56 79 ILE A CA 1
ATOM 626 C C . ILE A 1 79 ? 11.297 -22.531 -12.688 1 77.56 79 ILE A C 1
ATOM 628 O O . ILE A 1 79 ? 11.266 -23.469 -11.891 1 77.56 79 ILE A O 1
ATOM 632 N N . ASN A 1 80 ? 12.336 -21.734 -12.875 1 73.62 80 ASN A N 1
ATOM 633 C CA . ASN A 1 80 ? 13.453 -21.828 -11.938 1 73.62 80 ASN A CA 1
ATOM 634 C C . ASN A 1 80 ? 13.008 -21.578 -10.5 1 73.62 80 ASN A C 1
ATOM 636 O O . ASN A 1 80 ? 12.414 -20.547 -10.203 1 73.62 80 ASN A O 1
ATOM 640 N N . LEU A 1 81 ? 13.203 -22.516 -9.711 1 64 81 LEU A N 1
ATOM 641 C CA . LEU A 1 81 ? 12.711 -22.578 -8.344 1 64 81 LEU A CA 1
ATOM 642 C C . LEU A 1 81 ? 13.43 -21.562 -7.461 1 64 81 LEU A C 1
ATOM 644 O O . LEU A 1 81 ? 12.883 -21.109 -6.453 1 64 81 LEU A O 1
ATOM 648 N N . ASP A 1 82 ? 14.75 -21.344 -7.754 1 69.38 82 ASP A N 1
ATOM 649 C CA . ASP A 1 82 ? 15.57 -20.531 -6.875 1 69.38 82 ASP A CA 1
ATOM 650 C C . ASP A 1 82 ? 15.133 -19.062 -6.914 1 69.38 82 ASP A C 1
ATOM 652 O O . ASP A 1 82 ? 15.516 -18.266 -6.055 1 69.38 82 ASP A O 1
ATOM 656 N N . LYS A 1 83 ? 14.266 -18.828 -7.703 1 75.5 83 LYS A N 1
ATOM 657 C CA . LYS A 1 83 ? 13.883 -17.422 -7.82 1 75.5 83 LYS A CA 1
ATOM 658 C C . LYS A 1 83 ? 12.367 -17.266 -7.82 1 75.5 83 LYS A C 1
ATOM 660 O O . LYS A 1 83 ? 11.789 -16.766 -8.781 1 75.5 83 LYS A O 1
ATOM 665 N N . TYR A 1 84 ? 11.766 -17.844 -6.75 1 83.5 84 TYR A N 1
ATOM 666 C CA . TYR A 1 84 ? 10.312 -17.766 -6.684 1 83.5 84 TYR A CA 1
ATOM 667 C C . TYR A 1 84 ? 9.859 -17.203 -5.336 1 83.5 84 TYR A C 1
ATOM 669 O O . TYR A 1 84 ? 10.438 -17.531 -4.297 1 83.5 84 TYR A O 1
ATOM 677 N N . VAL A 1 85 ? 8.898 -16.344 -5.359 1 91.31 85 VAL A N 1
ATOM 678 C CA . VAL A 1 85 ? 8.25 -15.812 -4.168 1 91.31 85 VAL A CA 1
ATOM 679 C C . VAL A 1 85 ? 6.773 -16.188 -4.16 1 91.31 85 VAL A C 1
ATOM 681 O O . VAL A 1 85 ? 6.051 -15.93 -5.125 1 91.31 85 VAL A O 1
ATOM 684 N N . ASP A 1 86 ? 6.406 -16.922 -3.152 1 94 86 ASP A N 1
ATOM 685 C CA . ASP A 1 86 ? 4.988 -17.188 -2.926 1 94 86 ASP A CA 1
ATOM 686 C C . ASP A 1 86 ? 4.41 -16.234 -1.885 1 94 86 ASP A C 1
ATOM 688 O O . ASP A 1 86 ? 4.656 -16.391 -0.687 1 94 86 ASP A O 1
ATOM 692 N N . LEU A 1 87 ? 3.59 -15.328 -2.299 1 95.75 87 LEU A N 1
ATOM 693 C CA . LEU A 1 87 ? 3.096 -14.258 -1.441 1 95.75 87 LEU A CA 1
ATOM 694 C C . LEU A 1 87 ? 2.178 -14.805 -0.356 1 95.75 87 LEU A C 1
ATOM 696 O O . LEU A 1 87 ? 2.104 -14.25 0.742 1 95.75 87 LEU A O 1
ATOM 700 N N . GLN A 1 88 ? 1.469 -15.914 -0.673 1 95.12 88 GLN A N 1
ATOM 701 C CA . GLN A 1 88 ? 0.618 -16.5 0.358 1 95.12 88 GLN A CA 1
ATOM 702 C C . GLN A 1 88 ? 1.447 -17 1.537 1 95.12 88 GLN A C 1
ATOM 704 O O . GLN A 1 88 ? 1.008 -16.922 2.688 1 95.12 88 GLN A O 1
ATOM 709 N N . ARG A 1 89 ? 2.607 -17.453 1.261 1 93.38 89 ARG A N 1
ATOM 710 C CA . ARG A 1 89 ? 3.471 -18 2.303 1 93.38 89 ARG A CA 1
ATOM 711 C C . ARG A 1 89 ? 4.23 -16.891 3.021 1 93.38 89 ARG A C 1
ATOM 713 O O . ARG A 1 89 ? 4.535 -17.016 4.211 1 93.38 89 ARG A O 1
ATOM 720 N N . LYS A 1 90 ? 4.504 -15.836 2.35 1 94.62 90 LYS A N 1
ATOM 721 C CA . LYS A 1 90 ? 5.473 -14.867 2.852 1 94.62 90 LYS A CA 1
ATOM 722 C C . LYS A 1 90 ? 4.77 -13.672 3.486 1 94.62 90 LYS A C 1
ATOM 724 O O . LYS A 1 90 ? 5.359 -12.961 4.305 1 94.62 90 LYS A O 1
ATOM 729 N N . TRP A 1 91 ? 3.547 -13.414 3.125 1 95.31 91 TRP A N 1
ATOM 730 C CA . TRP A 1 91 ? 2.855 -12.211 3.582 1 95.31 91 TRP A CA 1
ATOM 731 C C . TRP A 1 91 ? 1.646 -12.57 4.438 1 95.31 91 TRP A C 1
ATOM 733 O O . TRP A 1 91 ? 0.638 -13.062 3.924 1 95.31 91 TRP A O 1
ATOM 743 N N . ARG A 1 92 ? 1.691 -12.164 5.68 1 92.88 92 ARG A N 1
ATOM 744 C CA . ARG A 1 92 ? 0.64 -12.609 6.59 1 92.88 92 ARG A CA 1
ATOM 745 C C . ARG A 1 92 ? 0.001 -11.422 7.312 1 92.88 92 ARG A C 1
ATOM 747 O O . ARG A 1 92 ? -0.795 -11.609 8.234 1 92.88 92 ARG A O 1
ATOM 754 N N . VAL A 1 93 ? 0.38 -10.289 6.988 1 91.94 93 VAL A N 1
ATOM 755 C CA . VAL A 1 93 ? -0.169 -9.094 7.629 1 91.94 93 VAL A CA 1
ATOM 756 C C . VAL A 1 93 ? -1.146 -8.406 6.68 1 91.94 93 VAL A C 1
ATOM 758 O O . VAL A 1 93 ? -1.006 -8.492 5.457 1 91.94 93 VAL A O 1
ATOM 761 N N . PRO A 1 94 ? -2.133 -7.57 7.168 1 92 94 PRO A N 1
ATOM 762 C CA . PRO A 1 94 ? -2.512 -7.492 8.578 1 92 94 PRO A CA 1
ATOM 763 C C . PRO A 1 94 ? -3.477 -8.602 8.992 1 92 94 PRO A C 1
ATOM 765 O O . PRO A 1 94 ? -4.473 -8.336 9.672 1 92 94 PRO A O 1
ATOM 768 N N . ASN A 1 95 ? -3.305 -9.789 8.609 1 90.12 95 ASN A N 1
ATOM 769 C CA . ASN A 1 95 ? -4.219 -10.898 8.867 1 90.12 95 ASN A CA 1
ATOM 770 C C . ASN A 1 95 ? -3.848 -11.656 10.133 1 90.12 95 ASN A C 1
ATOM 772 O O . ASN A 1 95 ? -4.008 -12.875 10.203 1 90.12 95 ASN A O 1
ATOM 776 N N . ASN A 1 96 ? -3.277 -11.031 11.094 1 86.69 96 ASN A N 1
ATOM 777 C CA . ASN A 1 96 ? -2.928 -11.586 12.406 1 86.69 96 ASN A CA 1
ATOM 778 C C . ASN A 1 96 ? -2.162 -12.898 12.273 1 86.69 96 ASN A C 1
ATOM 780 O O . ASN A 1 96 ? -2.428 -13.852 13 1 86.69 96 ASN A O 1
ATOM 784 N N . GLY A 1 97 ? -1.333 -13.016 11.211 1 86.38 97 GLY A N 1
ATOM 785 C CA . GLY A 1 97 ? -0.478 -14.18 11.031 1 86.38 97 GLY A CA 1
ATOM 786 C C . GLY A 1 97 ? -1.158 -15.305 10.273 1 86.38 97 GLY A C 1
ATOM 787 O O . GLY A 1 97 ? -0.502 -16.25 9.852 1 86.38 97 GLY A O 1
ATOM 788 N N . LYS A 1 98 ? -2.406 -15.234 10.031 1 88.25 98 LYS A N 1
ATOM 789 C CA . LYS A 1 98 ? -3.146 -16.266 9.32 1 88.25 98 LYS A CA 1
ATOM 790 C C . LYS A 1 98 ? -2.898 -16.188 7.812 1 88.25 98 LYS A C 1
ATOM 792 O O . LYS A 1 98 ? -2.707 -15.094 7.273 1 88.25 98 LYS A O 1
ATOM 797 N N . LYS A 1 99 ? -2.979 -17.328 7.238 1 89.25 99 LYS A N 1
ATOM 798 C CA . LYS A 1 99 ? -2.844 -17.375 5.785 1 89.25 99 LYS A CA 1
ATOM 799 C C . LYS A 1 99 ? -4.043 -16.719 5.102 1 89.25 99 LYS A C 1
ATOM 801 O O . LYS A 1 99 ? -5.172 -16.828 5.582 1 89.25 99 LYS A O 1
ATOM 806 N N . TRP A 1 100 ? -3.736 -16.062 4.074 1 92.44 100 TRP A N 1
ATOM 807 C CA . TRP A 1 100 ? -4.828 -15.531 3.264 1 92.44 100 TRP A CA 1
ATOM 808 C C . TRP A 1 100 ? -5.523 -16.641 2.49 1 92.44 100 TRP A C 1
ATOM 810 O O . TRP A 1 100 ? -4.867 -17.469 1.857 1 92.44 100 TRP A O 1
ATOM 820 N N . GLN A 1 101 ? -6.82 -16.578 2.461 1 90.12 101 GLN A N 1
ATOM 821 C CA . GLN A 1 101 ? -7.59 -17.688 1.895 1 90.12 101 GLN A CA 1
ATOM 822 C C . GLN A 1 101 ? -7.711 -17.547 0.379 1 90.12 101 GLN A C 1
ATOM 824 O O . GLN A 1 101 ? -8 -18.531 -0.314 1 90.12 101 GLN A O 1
ATOM 829 N N . SER A 1 102 ? -7.602 -16.312 -0.087 1 92.12 102 SER A N 1
ATOM 830 C CA . SER A 1 102 ? -7.719 -16.078 -1.522 1 92.12 102 SER A CA 1
ATOM 831 C C . SER A 1 102 ? -6.875 -14.883 -1.959 1 92.12 102 SER A C 1
ATOM 833 O O . SER A 1 102 ? -6.535 -14.023 -1.143 1 92.12 102 SER A O 1
ATOM 835 N N . LEU A 1 103 ? -6.562 -14.914 -3.219 1 94.06 103 LEU A N 1
ATOM 836 C CA . LEU A 1 103 ? -5.867 -13.773 -3.807 1 94.06 103 LEU A CA 1
ATOM 837 C C . LEU A 1 103 ? -6.684 -12.492 -3.65 1 94.06 103 LEU A C 1
ATOM 839 O O . LEU A 1 103 ? -6.129 -11.422 -3.387 1 94.06 103 LEU A O 1
ATOM 843 N N . ALA A 1 104 ? -8.008 -12.602 -3.811 1 92.06 104 ALA A N 1
ATOM 844 C CA . ALA A 1 104 ? -8.891 -11.438 -3.691 1 92.06 104 ALA A CA 1
ATOM 845 C C . ALA A 1 104 ? -8.789 -10.812 -2.305 1 92.06 104 ALA A C 1
ATOM 847 O O . ALA A 1 104 ? -8.656 -9.594 -2.174 1 92.06 104 ALA A O 1
ATOM 848 N N . GLU A 1 105 ? -8.828 -11.625 -1.287 1 92.25 105 GLU A N 1
ATOM 849 C CA . GLU A 1 105 ? -8.727 -11.133 0.082 1 92.25 105 GLU A CA 1
ATOM 850 C C . GLU A 1 105 ? -7.355 -10.516 0.344 1 92.25 105 GLU A C 1
ATOM 852 O O . GLU A 1 105 ? -7.25 -9.461 0.968 1 92.25 105 GLU A O 1
ATOM 857 N N . PHE A 1 106 ? -6.414 -11.219 -0.125 1 94.44 106 PHE A N 1
ATOM 858 C CA . PHE A 1 106 ? -5.039 -10.742 -0.008 1 94.44 106 PHE A CA 1
ATOM 859 C C . PHE A 1 106 ? -4.879 -9.375 -0.667 1 94.44 106 PHE A C 1
ATOM 861 O O . PHE A 1 106 ? -4.438 -8.422 -0.027 1 94.44 106 PHE A O 1
ATOM 868 N N . ALA A 1 107 ? -5.273 -9.266 -1.886 1 93.19 107 ALA A N 1
ATOM 869 C CA . ALA A 1 107 ? -5.152 -8.031 -2.654 1 93.19 107 ALA A CA 1
ATOM 870 C C . ALA A 1 107 ? -6 -6.918 -2.043 1 93.19 107 ALA A C 1
ATOM 872 O O . ALA A 1 107 ? -5.59 -5.754 -2.023 1 93.19 107 ALA A O 1
ATOM 873 N N . GLY A 1 108 ? -7.18 -7.246 -1.572 1 91.44 108 GLY A N 1
ATOM 874 C CA . GLY A 1 108 ? -8.031 -6.281 -0.898 1 91.44 108 GLY A CA 1
ATOM 875 C C . GLY A 1 108 ? -7.379 -5.652 0.316 1 91.44 108 GLY A C 1
ATOM 876 O O . GLY A 1 108 ? -7.562 -4.461 0.581 1 91.44 108 GLY A O 1
ATOM 877 N N . SER A 1 109 ? -6.625 -6.453 1.011 1 90.62 109 SER A N 1
ATOM 878 C CA . SER A 1 109 ? -5.973 -5.988 2.23 1 90.62 109 SER A CA 1
ATOM 879 C C . SER A 1 109 ? -4.73 -5.16 1.911 1 90.62 109 SER A C 1
ATOM 881 O O . SER A 1 109 ? -4.379 -4.25 2.662 1 90.62 109 SER A O 1
ATOM 883 N N . LEU A 1 110 ? -4.105 -5.469 0.825 1 92.12 110 LEU A N 1
ATOM 884 C CA . LEU A 1 110 ? -2.807 -4.879 0.52 1 92.12 110 LEU A CA 1
ATOM 885 C C . LEU A 1 110 ? -2.953 -3.713 -0.452 1 92.12 110 LEU A C 1
ATOM 887 O O . LEU A 1 110 ? -2.318 -2.672 -0.279 1 92.12 110 LEU A O 1
ATOM 891 N N . ILE A 1 111 ? -3.715 -3.9 -1.471 1 90.19 111 ILE A N 1
ATOM 892 C CA . ILE A 1 111 ? -3.809 -2.9 -2.529 1 90.19 111 ILE A CA 1
ATOM 893 C C . ILE A 1 111 ? -4.957 -1.939 -2.232 1 90.19 111 ILE A C 1
ATOM 895 O O . ILE A 1 111 ? -4.73 -0.762 -1.944 1 90.19 111 ILE A O 1
ATOM 899 N N . HIS A 1 112 ? -6.113 -2.426 -2.227 1 86.62 112 HIS A N 1
ATOM 900 C CA . HIS A 1 112 ? -7.336 -1.665 -1.994 1 86.62 112 HIS A CA 1
ATOM 901 C C . HIS A 1 112 ? -8.531 -2.592 -1.776 1 86.62 112 HIS A C 1
ATOM 903 O O . HIS A 1 112 ? -8.648 -3.627 -2.438 1 86.62 112 HIS A O 1
ATOM 909 N N . PRO A 1 113 ? -9.453 -2.176 -0.914 1 85.25 113 PRO A N 1
ATOM 910 C CA . PRO A 1 113 ? -10.578 -3.053 -0.583 1 85.25 113 PRO A CA 1
ATOM 911 C C . PRO A 1 113 ? -11.414 -3.428 -1.807 1 85.25 113 PRO A C 1
ATOM 913 O O . PRO A 1 113 ? -12.07 -4.473 -1.814 1 85.25 113 PRO A O 1
ATOM 916 N N . SER A 1 114 ? -11.352 -2.682 -2.832 1 82.75 114 SER A N 1
ATOM 917 C CA . SER A 1 114 ? -12.133 -2.945 -4.035 1 82.75 114 SER A CA 1
ATOM 918 C C . SER A 1 114 ? -11.688 -4.23 -4.715 1 82.75 114 SER A C 1
ATOM 920 O O . SER A 1 114 ? -12.43 -4.809 -5.516 1 82.75 114 SER A O 1
ATOM 922 N N . TYR A 1 115 ? -10.531 -4.742 -4.441 1 85.06 115 TYR A N 1
ATOM 923 C CA . TYR A 1 115 ? -10.008 -5.957 -5.062 1 85.06 115 TYR A CA 1
ATOM 924 C C . TYR A 1 115 ? -10.703 -7.195 -4.508 1 85.06 115 TYR A C 1
ATOM 926 O O . TYR A 1 115 ? -10.633 -8.273 -5.098 1 85.06 115 TYR A O 1
ATOM 934 N N . LYS A 1 116 ? -11.375 -7.062 -3.354 1 83.81 116 LYS A N 1
ATOM 935 C CA . LYS A 1 116 ? -12.125 -8.18 -2.783 1 83.81 116 LYS A CA 1
ATOM 936 C C . LYS A 1 116 ? -13.281 -8.586 -3.686 1 83.81 116 LYS A C 1
ATOM 938 O O . LYS A 1 116 ? -13.688 -9.75 -3.701 1 83.81 116 LYS A O 1
ATOM 943 N N . GLU A 1 117 ? -13.695 -7.676 -4.438 1 78.69 117 GLU A N 1
ATOM 944 C CA . GLU A 1 117 ? -14.875 -7.902 -5.266 1 78.69 117 GLU A CA 1
ATOM 945 C C . GLU A 1 117 ? -14.484 -8.359 -6.668 1 78.69 117 GLU A C 1
ATOM 947 O O . GLU A 1 117 ? -15.352 -8.672 -7.488 1 78.69 117 GLU A O 1
ATOM 952 N N . MET A 1 118 ? -13.312 -8.391 -7.027 1 66.88 118 MET A N 1
ATOM 953 C CA . MET A 1 118 ? -12.852 -8.719 -8.375 1 66.88 118 MET A CA 1
ATOM 954 C C . MET A 1 118 ? -13.094 -10.188 -8.688 1 66.88 118 MET A C 1
ATOM 956 O O . MET A 1 118 ? -13.242 -10.57 -9.852 1 66.88 118 MET A O 1
ATOM 960 N N . LYS A 1 119 ? -13.047 -11.18 -7.785 1 61.84 119 LYS A N 1
ATOM 961 C CA . LYS A 1 119 ? -13.148 -12.609 -8.07 1 61.84 119 LYS A CA 1
ATOM 962 C C . LYS A 1 119 ? -14.578 -13.008 -8.43 1 61.84 119 LYS A C 1
ATOM 964 O O . LYS A 1 119 ? -14.797 -13.938 -9.211 1 61.84 119 LYS A O 1
ATOM 969 N N . GLN A 1 120 ? -15.672 -12.398 -8.109 1 57.78 120 GLN A N 1
ATOM 970 C CA . GLN A 1 120 ? -17.016 -12.945 -8.211 1 57.78 120 GLN A CA 1
ATOM 971 C C . GLN A 1 120 ? -17.406 -13.211 -9.664 1 57.78 120 GLN A C 1
ATOM 973 O O . GLN A 1 120 ? -18.406 -13.867 -9.938 1 57.78 120 GLN A O 1
ATOM 978 N N . LYS A 1 121 ? -16.547 -12.961 -10.57 1 61.47 121 LYS A N 1
ATOM 979 C CA . LYS A 1 121 ? -17.188 -12.891 -11.875 1 61.47 121 LYS A CA 1
ATOM 980 C C . LYS A 1 121 ? -17.203 -14.258 -12.555 1 61.47 121 LYS A C 1
ATOM 982 O O . LYS A 1 121 ? -17.859 -14.445 -13.578 1 61.47 121 LYS A O 1
ATOM 987 N N . ILE A 1 122 ? -16.5 -15.297 -12.039 1 67.44 122 ILE A N 1
ATOM 988 C CA . ILE A 1 122 ? -16.672 -16.562 -12.75 1 67.44 122 ILE A CA 1
ATOM 989 C C . ILE A 1 122 ? -17.297 -17.594 -11.82 1 67.44 122 ILE A C 1
ATOM 991 O O . ILE A 1 122 ? -17.125 -17.531 -10.602 1 67.44 122 ILE A O 1
ATOM 995 N N . ASP A 1 123 ? -18.281 -18.344 -12.445 1 73.88 123 ASP A N 1
ATOM 996 C CA . ASP A 1 123 ? -18.891 -19.438 -11.703 1 73.88 123 ASP A CA 1
ATOM 997 C C . ASP A 1 123 ? -17.875 -20.531 -11.391 1 73.88 123 ASP A C 1
ATOM 999 O O . ASP A 1 123 ? -17.422 -21.25 -12.289 1 73.88 123 ASP A O 1
ATOM 1003 N N . ARG A 1 124 ? -17.406 -20.609 -10.234 1 68.25 124 ARG A N 1
ATOM 1004 C CA . ARG A 1 124 ? -16.359 -21.516 -9.789 1 68.25 124 ARG A CA 1
ATOM 1005 C C . ARG A 1 124 ? -16.688 -22.969 -10.148 1 68.25 124 ARG A C 1
ATOM 1007 O O . ARG A 1 124 ? -15.812 -23.719 -10.57 1 68.25 124 ARG A O 1
ATOM 1014 N N . LYS A 1 125 ? -17.891 -23.344 -10.109 1 73.69 125 LYS A N 1
ATOM 1015 C CA . LYS A 1 125 ? -18.297 -24.75 -10.266 1 73.69 125 LYS A CA 1
ATOM 1016 C C . LYS A 1 125 ? -18.312 -25.156 -11.734 1 73.69 125 LYS A C 1
ATOM 1018 O O . LYS A 1 125 ? -17.812 -26.234 -12.094 1 73.69 125 LYS A O 1
ATOM 1023 N N . SER A 1 126 ? -18.656 -24.312 -12.555 1 79.81 126 SER A N 1
ATOM 1024 C CA . SER A 1 126 ? -18.828 -24.703 -13.953 1 79.81 126 SER A CA 1
ATOM 1025 C C . SER A 1 126 ? -17.688 -24.203 -14.82 1 79.81 126 SER A C 1
ATOM 1027 O O . SER A 1 126 ? -17.125 -24.969 -15.602 1 79.81 126 SER A O 1
ATOM 1029 N N . ASP A 1 127 ? -17.266 -23.062 -14.57 1 86.31 127 ASP A N 1
ATOM 1030 C CA . ASP A 1 127 ? -16.312 -22.422 -15.469 1 86.31 127 ASP A CA 1
ATOM 1031 C C . ASP A 1 127 ? -14.914 -23.016 -15.289 1 86.31 127 ASP A C 1
ATOM 1033 O O . ASP A 1 127 ? -14.156 -23.141 -16.25 1 86.31 127 ASP A O 1
ATOM 1037 N N . HIS A 1 128 ? -14.625 -23.484 -14.117 1 88.19 128 HIS A N 1
ATOM 1038 C CA . HIS A 1 128 ? -13.289 -23.984 -13.836 1 88.19 128 HIS A CA 1
ATOM 1039 C C . HIS A 1 128 ? -13.039 -25.328 -14.523 1 88.19 128 HIS A C 1
ATOM 1041 O O . HIS A 1 128 ? -11.906 -25.797 -14.594 1 88.19 128 HIS A O 1
ATOM 1047 N N . LEU A 1 129 ? -14.094 -25.859 -15.055 1 91 129 LEU A N 1
ATOM 1048 C CA . LEU A 1 129 ? -13.953 -27.141 -15.734 1 91 129 LEU A CA 1
ATOM 1049 C C . LEU A 1 129 ? -13.516 -26.938 -17.188 1 91 129 LEU A C 1
ATOM 1051 O O . LEU A 1 129 ? -13.141 -27.891 -17.859 1 91 129 LEU A O 1
ATOM 1055 N N . LEU A 1 130 ? -13.398 -25.719 -17.594 1 93.88 130 LEU A N 1
ATOM 1056 C CA . LEU A 1 130 ? -13.266 -25.469 -19.016 1 93.88 130 LEU A CA 1
ATOM 1057 C C . LEU A 1 130 ? -11.859 -24.984 -19.359 1 93.88 130 LEU A C 1
ATOM 1059 O O . LEU A 1 130 ? -11.586 -24.625 -20.516 1 93.88 130 LEU A O 1
ATOM 1063 N N . TRP A 1 131 ? -10.898 -24.984 -18.5 1 95.81 131 TRP A N 1
ATOM 1064 C CA . TRP A 1 131 ? -9.57 -24.406 -18.719 1 95.81 131 TRP A CA 1
ATOM 1065 C C . TRP A 1 131 ? -8.828 -25.172 -19.812 1 95.81 131 TRP A C 1
ATOM 1067 O O . TRP A 1 131 ? -7.945 -24.609 -20.469 1 95.81 131 TRP A O 1
ATOM 1077 N N . GLY A 1 132 ? -9.172 -26.406 -20.031 1 95.19 132 GLY A N 1
ATOM 1078 C CA . GLY A 1 132 ? -8.484 -27.219 -21.016 1 95.19 132 GLY A CA 1
ATOM 1079 C C . GLY A 1 132 ? -9.141 -27.188 -22.391 1 95.19 132 GLY A C 1
ATOM 1080 O O . GLY A 1 132 ? -8.625 -27.75 -23.344 1 95.19 132 GLY A O 1
ATOM 1081 N N . ASP A 1 133 ? -10.234 -26.5 -22.5 1 94.19 133 ASP A N 1
ATOM 1082 C CA . ASP A 1 133 ? -10.984 -26.469 -23.75 1 94.19 133 ASP A CA 1
ATOM 1083 C C . ASP A 1 133 ? -10.344 -25.5 -24.734 1 94.19 133 ASP A C 1
ATOM 1085 O O . ASP A 1 133 ? -9.727 -24.516 -24.344 1 94.19 133 ASP A O 1
ATOM 1089 N N . SER A 1 134 ? -10.523 -25.812 -26 1 94.62 134 SER A N 1
ATOM 1090 C CA . SER A 1 134 ? -10.039 -24.953 -27.078 1 94.62 134 SER A CA 1
ATOM 1091 C C . SER A 1 134 ? -11.141 -24.688 -28.094 1 94.62 134 SER A C 1
ATOM 1093 O O . SER A 1 134 ? -11.711 -25.625 -28.672 1 94.62 134 SER A O 1
ATOM 1095 N N . PRO A 1 135 ? -11.453 -23.406 -28.328 1 94.81 135 PRO A N 1
ATOM 1096 C CA . PRO A 1 135 ? -10.781 -22.234 -27.766 1 94.81 135 PRO A CA 1
ATOM 1097 C C . PRO A 1 135 ? -11.172 -21.953 -26.312 1 94.81 135 PRO A C 1
ATOM 1099 O O . PRO A 1 135 ? -12.273 -22.328 -25.891 1 94.81 135 PRO A O 1
ATOM 1102 N N . LEU A 1 136 ? -10.258 -21.375 -25.656 1 95.06 136 LEU A N 1
ATOM 1103 C CA . LEU A 1 136 ? -10.547 -20.953 -24.281 1 95.06 136 LEU A CA 1
ATOM 1104 C C . LEU A 1 136 ? -11.602 -19.844 -24.281 1 95.06 136 LEU A C 1
ATOM 1106 O O . LEU A 1 136 ? -11.484 -18.859 -25 1 95.06 136 LEU A O 1
ATOM 1110 N N . PRO A 1 137 ? -12.664 -20.016 -23.438 1 93.12 137 PRO A N 1
ATOM 1111 C CA . PRO A 1 137 ? -13.664 -18.953 -23.375 1 93.12 137 PRO A CA 1
ATOM 1112 C C . PRO A 1 137 ? -13.07 -17.609 -22.953 1 93.12 137 PRO A C 1
ATOM 1114 O O . PRO A 1 137 ? -12.203 -17.562 -22.078 1 93.12 137 PRO A O 1
ATOM 1117 N N . ASN A 1 138 ? -13.57 -16.516 -23.516 1 92.81 138 ASN A N 1
ATOM 1118 C CA . ASN A 1 138 ? -13.047 -15.18 -23.281 1 92.81 138 ASN A CA 1
ATOM 1119 C C . ASN A 1 138 ? -13.117 -14.805 -21.797 1 92.81 138 ASN A C 1
ATOM 1121 O O . ASN A 1 138 ? -12.211 -14.148 -21.281 1 92.81 138 ASN A O 1
ATOM 1125 N N . LYS A 1 139 ? -14.172 -15.203 -21.172 1 91.12 139 LYS A N 1
ATOM 1126 C CA . LYS A 1 139 ? -14.328 -14.875 -19.75 1 91.12 139 LYS A CA 1
ATOM 1127 C C . LYS A 1 139 ? -13.203 -15.484 -18.922 1 91.12 139 LYS A C 1
ATOM 1129 O O . LYS A 1 139 ? -12.773 -14.898 -17.922 1 91.12 139 LYS A O 1
ATOM 1134 N N . LEU A 1 140 ? -12.75 -16.672 -19.328 1 93.75 140 LEU A N 1
ATOM 1135 C CA . LEU A 1 140 ? -11.664 -17.328 -18.609 1 93.75 140 LEU A CA 1
ATOM 1136 C C . LEU A 1 140 ? -10.328 -16.641 -18.891 1 93.75 140 LEU A C 1
ATOM 1138 O O . LEU A 1 140 ? -9.484 -16.531 -18 1 93.75 140 LEU A O 1
ATOM 1142 N N . ILE A 1 141 ? -10.18 -16.141 -20.078 1 94.69 141 ILE A N 1
ATOM 1143 C CA . ILE A 1 141 ? -8.984 -15.375 -20.422 1 94.69 141 ILE A CA 1
ATOM 1144 C C . ILE A 1 141 ? -8.922 -14.102 -19.578 1 94.69 141 ILE A C 1
ATOM 1146 O O . ILE A 1 141 ? -7.887 -13.797 -18.984 1 94.69 141 ILE A O 1
ATOM 1150 N N . GLU A 1 142 ? -10.016 -13.422 -19.516 1 92.38 142 GLU A N 1
ATOM 1151 C CA . GLU A 1 142 ? -10.086 -12.195 -18.719 1 92.38 142 GLU A CA 1
ATOM 1152 C C . GLU A 1 142 ? -9.797 -12.484 -17.25 1 92.38 142 GLU A C 1
ATOM 1154 O O . GLU A 1 142 ? -9.078 -11.727 -16.594 1 92.38 142 GLU A O 1
ATOM 1159 N N . TYR A 1 143 ? -10.414 -13.531 -16.797 1 92.69 143 TYR A N 1
ATOM 1160 C CA . TYR A 1 143 ? -10.195 -13.953 -15.422 1 92.69 143 TYR A CA 1
ATOM 1161 C C . TYR A 1 143 ? -8.719 -14.227 -15.156 1 92.69 143 TYR A C 1
ATOM 1163 O O . TYR A 1 143 ? -8.164 -13.75 -14.164 1 92.69 143 TYR A O 1
ATOM 1171 N N . ALA A 1 144 ? -8.094 -14.961 -16.016 1 94.62 144 ALA A N 1
ATOM 1172 C CA . ALA A 1 144 ? -6.691 -15.336 -15.891 1 94.62 144 ALA A CA 1
ATOM 1173 C C . ALA A 1 144 ? -5.793 -14.102 -15.906 1 94.62 144 ALA A C 1
ATOM 1175 O O . ALA A 1 144 ? -4.852 -14 -15.117 1 94.62 144 ALA A O 1
ATOM 1176 N N . VAL A 1 145 ? -6.109 -13.188 -16.781 1 95.25 145 VAL A N 1
ATOM 1177 C CA . VAL A 1 145 ? -5.348 -11.953 -16.906 1 95.25 145 VAL A CA 1
ATOM 1178 C C . VAL A 1 145 ? -5.438 -11.156 -15.602 1 95.25 145 VAL A C 1
ATOM 1180 O O . VAL A 1 145 ? -4.426 -10.68 -15.086 1 95.25 145 VAL A O 1
ATOM 1183 N N . LYS A 1 146 ? -6.621 -11.078 -15.094 1 93.25 146 LYS A N 1
ATOM 1184 C CA . LYS A 1 146 ? -6.844 -10.305 -13.875 1 93.25 146 LYS A CA 1
ATOM 1185 C C . LYS A 1 146 ? -6.086 -10.906 -12.695 1 93.25 146 LYS A C 1
ATOM 1187 O O . LYS A 1 146 ? -5.477 -10.18 -11.906 1 93.25 146 LYS A O 1
ATOM 1192 N N . ASP A 1 147 ? -6.109 -12.18 -12.586 1 94.25 147 ASP A N 1
ATOM 1193 C CA . ASP A 1 147 ? -5.492 -12.852 -11.445 1 94.25 147 ASP A CA 1
ATOM 1194 C C . ASP A 1 147 ? -3.984 -12.602 -11.414 1 94.25 147 ASP A C 1
ATOM 1196 O O . ASP A 1 147 ? -3.438 -12.234 -10.367 1 94.25 147 ASP A O 1
ATOM 1200 N N . VAL A 1 148 ? -3.338 -12.766 -12.539 1 95.94 148 VAL A N 1
ATOM 1201 C CA . VAL A 1 148 ? -1.888 -12.609 -12.547 1 95.94 148 VAL A CA 1
ATOM 1202 C C . VAL A 1 148 ? -1.525 -11.133 -12.438 1 95.94 148 VAL A C 1
ATOM 1204 O O . VAL A 1 148 ? -0.516 -10.781 -11.828 1 95.94 148 VAL A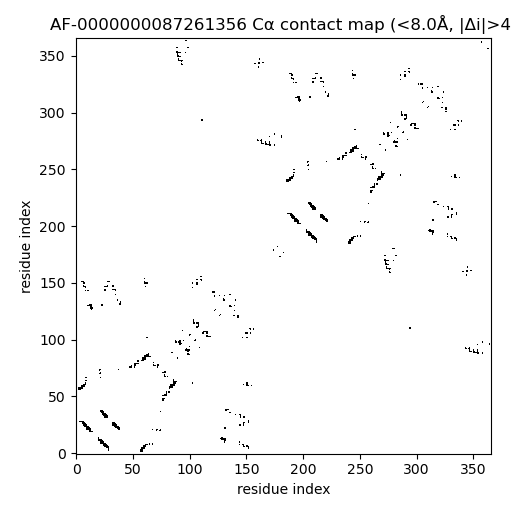 O 1
ATOM 1207 N N . TYR A 1 149 ? -2.334 -10.242 -12.977 1 94.81 149 TYR A N 1
ATOM 1208 C CA . TYR A 1 149 ? -2.102 -8.812 -12.875 1 94.81 149 TYR A CA 1
ATOM 1209 C C . TYR A 1 149 ? -2.209 -8.344 -11.43 1 94.81 149 TYR A C 1
ATOM 1211 O O . TYR A 1 149 ? -1.402 -7.527 -10.969 1 94.81 149 TYR A O 1
ATOM 1219 N N . VAL A 1 150 ? -3.213 -8.828 -10.789 1 94.5 150 VAL A N 1
ATOM 1220 C CA . VAL A 1 150 ? -3.414 -8.469 -9.383 1 94.5 150 VAL A CA 1
ATOM 1221 C C . VAL A 1 150 ? -2.199 -8.898 -8.562 1 94.5 150 VAL A C 1
ATOM 1223 O O . VAL A 1 150 ? -1.749 -8.164 -7.684 1 94.5 150 VAL A O 1
ATOM 1226 N N . THR A 1 151 ? -1.703 -10.055 -8.82 1 95.69 151 THR A N 1
ATOM 1227 C CA . THR A 1 151 ? -0.495 -10.516 -8.141 1 95.69 151 THR A CA 1
ATOM 1228 C C . THR A 1 151 ? 0.669 -9.562 -8.406 1 95.69 151 THR A C 1
ATOM 1230 O O . THR A 1 151 ? 1.407 -9.203 -7.488 1 95.69 151 THR A O 1
ATOM 1233 N N . TYR A 1 152 ? 0.808 -9.148 -9.648 1 95.25 152 TYR A N 1
ATOM 1234 C CA . TYR A 1 152 ? 1.868 -8.227 -10.023 1 95.25 152 TYR A CA 1
ATOM 1235 C C . TYR A 1 152 ? 1.73 -6.902 -9.273 1 95.25 152 TYR A C 1
ATOM 1237 O O . TYR A 1 152 ? 2.709 -6.383 -8.734 1 95.25 152 TYR A O 1
ATOM 1245 N N . GLU A 1 153 ? 0.532 -6.398 -9.273 1 92.81 153 GLU A N 1
ATOM 1246 C CA . GLU A 1 153 ? 0.275 -5.133 -8.586 1 92.81 153 GLU A CA 1
ATOM 1247 C C . GLU A 1 153 ? 0.589 -5.238 -7.098 1 92.81 153 GLU A C 1
ATOM 1249 O O . GLU A 1 153 ? 1.138 -4.305 -6.504 1 92.81 153 GLU A O 1
ATOM 1254 N N . ALA A 1 154 ? 0.196 -6.324 -6.523 1 94.31 154 ALA A N 1
ATOM 1255 C CA . ALA A 1 154 ? 0.467 -6.539 -5.102 1 94.31 154 ALA A CA 1
ATOM 1256 C C . ALA A 1 154 ? 1.967 -6.531 -4.824 1 94.31 154 ALA A C 1
ATOM 1258 O O . ALA A 1 154 ? 2.426 -5.875 -3.887 1 94.31 154 ALA A O 1
ATOM 1259 N N . TRP A 1 155 ? 2.662 -7.262 -5.633 1 94.94 155 TRP A N 1
ATOM 1260 C CA . TRP A 1 155 ? 4.109 -7.32 -5.469 1 94.94 155 TRP A CA 1
ATOM 1261 C C . TRP A 1 155 ? 4.73 -5.938 -5.637 1 94.94 155 TRP A C 1
ATOM 1263 O O . TRP A 1 155 ? 5.605 -5.543 -4.855 1 94.94 155 TRP A O 1
ATOM 1273 N N . LYS A 1 156 ? 4.316 -5.234 -6.629 1 92.44 156 LYS A N 1
ATOM 1274 C CA . LYS A 1 156 ? 4.816 -3.889 -6.891 1 92.44 156 LYS A CA 1
ATOM 1275 C C . LYS A 1 156 ? 4.605 -2.982 -5.68 1 92.44 156 LYS A C 1
ATOM 1277 O O . LYS A 1 156 ? 5.492 -2.203 -5.32 1 92.44 156 LYS A O 1
ATOM 1282 N N . LYS A 1 157 ? 3.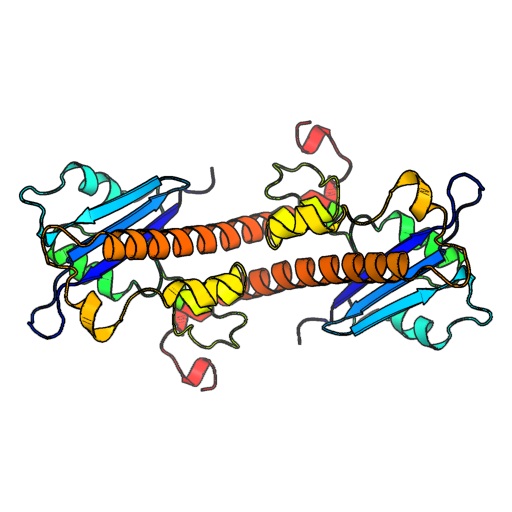441 -3.086 -5.055 1 92.62 157 LYS A N 1
ATOM 1283 C CA . LYS A 1 157 ? 3.15 -2.289 -3.865 1 92.62 157 LYS A CA 1
ATOM 1284 C C . LYS A 1 157 ? 4.125 -2.607 -2.738 1 92.62 157 LYS A C 1
ATOM 1286 O O . LYS A 1 157 ? 4.629 -1.701 -2.07 1 92.62 157 LYS A O 1
ATOM 1291 N N . ILE A 1 158 ? 4.383 -3.863 -2.533 1 94.88 158 ILE A N 1
ATOM 1292 C CA . ILE A 1 158 ? 5.305 -4.297 -1.487 1 94.88 158 ILE A CA 1
ATOM 1293 C C . ILE A 1 158 ? 6.703 -3.764 -1.783 1 94.88 158 ILE A C 1
ATOM 1295 O O . ILE A 1 158 ? 7.363 -3.211 -0.901 1 94.88 158 ILE A O 1
ATOM 1299 N N . GLU A 1 159 ? 7.141 -3.867 -3.023 1 93 159 GLU A N 1
ATOM 1300 C CA . GLU A 1 159 ? 8.484 -3.457 -3.42 1 93 159 GLU A CA 1
ATOM 1301 C C . GLU A 1 159 ? 8.672 -1.95 -3.266 1 93 159 GLU A C 1
ATOM 1303 O O . GLU A 1 159 ? 9.719 -1.493 -2.807 1 93 159 GLU A O 1
ATOM 1308 N N . ILE A 1 160 ? 7.703 -1.205 -3.676 1 92.69 160 ILE A N 1
ATOM 1309 C CA . ILE A 1 160 ? 7.777 0.249 -3.582 1 92.69 160 ILE A CA 1
ATOM 1310 C C . ILE A 1 160 ? 7.887 0.668 -2.119 1 92.69 160 ILE A C 1
ATOM 1312 O O . ILE A 1 160 ? 8.688 1.536 -1.771 1 92.69 160 ILE A O 1
ATOM 1316 N N . THR A 1 161 ? 7.039 0.091 -1.285 1 93.44 161 THR A N 1
ATOM 1317 C CA . THR A 1 161 ? 7.078 0.439 0.131 1 93.44 161 THR A CA 1
ATOM 1318 C C . THR A 1 161 ? 8.406 0.029 0.752 1 93.44 161 THR A C 1
ATOM 1320 O O . THR A 1 161 ? 8.977 0.764 1.565 1 93.44 161 THR A O 1
ATOM 1323 N N . LYS A 1 162 ? 8.922 -1.135 0.393 1 94.5 162 LYS A N 1
ATOM 1324 C CA . LYS A 1 162 ? 10.234 -1.563 0.859 1 94.5 162 LYS A CA 1
ATOM 1325 C C . LYS A 1 162 ? 11.305 -0.545 0.488 1 94.5 162 LYS A C 1
ATOM 1327 O O . LYS A 1 162 ? 12.141 -0.182 1.32 1 94.5 162 LYS A O 1
ATOM 1332 N N . GLU A 1 163 ? 11.258 -0.156 -0.728 1 94.12 163 GLU A N 1
ATOM 1333 C CA . GLU A 1 163 ? 12.211 0.852 -1.19 1 94.12 163 GLU A CA 1
ATOM 1334 C C . GLU A 1 163 ? 12.094 2.135 -0.37 1 94.12 163 GLU A C 1
ATOM 1336 O O . GLU A 1 163 ? 13.109 2.727 0.008 1 94.12 163 GLU A O 1
ATOM 1341 N N . GLY A 1 164 ? 10.867 2.607 -0.162 1 94.62 164 GLY A N 1
ATOM 1342 C CA . GLY A 1 164 ? 10.648 3.801 0.643 1 94.62 164 GLY A CA 1
ATOM 1343 C C . GLY A 1 164 ? 11.211 3.682 2.047 1 94.62 164 GLY A C 1
ATOM 1344 O O . GLY A 1 164 ? 11.812 4.625 2.561 1 94.62 164 GLY A O 1
ATOM 1345 N N . LEU A 1 165 ? 11.039 2.543 2.654 1 94.88 165 LEU A N 1
ATOM 1346 C CA . LEU A 1 165 ? 11.547 2.301 3.998 1 94.88 165 LEU A CA 1
ATOM 1347 C C . LEU A 1 165 ? 13.07 2.281 4.004 1 94.88 165 LEU A C 1
ATOM 1349 O O . LEU A 1 165 ? 13.703 2.791 4.934 1 94.88 165 LEU A O 1
ATOM 1353 N N . GLU A 1 166 ? 13.625 1.711 2.979 1 94.56 166 GLU A N 1
ATOM 1354 C CA . GLU A 1 166 ? 15.078 1.66 2.859 1 94.56 166 GLU A CA 1
ATOM 1355 C C . GLU A 1 166 ? 15.672 3.059 2.699 1 94.56 166 GLU A C 1
ATOM 1357 O O . GLU A 1 166 ? 16.766 3.338 3.197 1 94.56 166 GLU A O 1
ATOM 1362 N N . LEU A 1 167 ? 14.93 3.945 2.055 1 93.94 167 LEU A N 1
ATOM 1363 C CA . LEU A 1 167 ? 15.414 5.293 1.765 1 93.94 167 LEU A CA 1
ATOM 1364 C C . LEU A 1 167 ? 14.953 6.277 2.836 1 93.94 167 LEU A C 1
ATOM 1366 O O . LEU A 1 167 ? 15.273 7.465 2.768 1 93.94 167 LEU A O 1
ATOM 1370 N N . TRP A 1 168 ? 14.273 5.805 3.82 1 94 168 TRP A N 1
ATOM 1371 C CA . TRP A 1 168 ? 13.539 6.578 4.82 1 94 168 TRP A CA 1
ATOM 1372 C C . TRP A 1 168 ? 14.43 7.648 5.441 1 94 168 TRP A C 1
ATOM 1374 O O . TRP A 1 168 ? 14.086 8.836 5.43 1 94 168 TRP A O 1
ATOM 1384 N N . GLN A 1 169 ? 15.57 7.242 5.957 1 92.81 169 GLN A N 1
ATOM 1385 C CA . GLN A 1 169 ? 16.469 8.164 6.648 1 92.81 169 GLN A CA 1
ATOM 1386 C C . GLN A 1 169 ? 17.188 9.07 5.66 1 92.81 169 GLN A C 1
ATOM 1388 O O . GLN A 1 169 ? 17.344 10.266 5.902 1 92.81 169 GLN A O 1
ATOM 1393 N N . GLU A 1 170 ? 17.609 8.484 4.582 1 92.25 170 GLU A N 1
ATOM 1394 C CA . GLU A 1 170 ? 18.281 9.266 3.553 1 92.25 170 GLU A CA 1
ATOM 1395 C C . GLU A 1 170 ? 17.391 10.375 3.021 1 92.25 170 GLU A C 1
ATOM 1397 O O . GLU A 1 170 ? 17.859 11.484 2.758 1 92.25 170 GLU A O 1
ATOM 1402 N N . ALA A 1 171 ? 16.141 10.047 2.818 1 91.88 171 ALA A N 1
ATOM 1403 C CA . ALA A 1 171 ? 15.18 11.039 2.352 1 91.88 171 ALA A CA 1
ATOM 1404 C C . ALA A 1 171 ? 15.086 12.211 3.324 1 91.88 171 ALA A C 1
ATOM 1406 O O . ALA A 1 171 ? 15.078 13.375 2.91 1 91.88 171 ALA A O 1
ATOM 1407 N N . GLU A 1 172 ? 15.016 11.93 4.578 1 90.06 172 GLU A N 1
ATOM 1408 C CA . GLU A 1 172 ? 14.93 12.984 5.578 1 90.06 172 GLU A CA 1
ATOM 1409 C C . GLU A 1 172 ? 16.219 13.812 5.625 1 90.06 172 GLU A C 1
ATOM 1411 O O . GLU A 1 172 ? 16.172 15.039 5.695 1 90.06 172 GLU A O 1
ATOM 1416 N N . ASP A 1 173 ? 17.312 13.117 5.57 1 91.75 173 ASP A N 1
ATOM 1417 C CA . ASP A 1 173 ? 18.609 13.773 5.668 1 91.75 173 ASP A CA 1
ATOM 1418 C C . ASP A 1 173 ? 18.828 14.75 4.516 1 91.75 173 ASP A C 1
ATOM 1420 O O . ASP A 1 173 ? 19.469 15.789 4.684 1 91.75 173 ASP A O 1
ATOM 1424 N N . HIS A 1 174 ? 18.25 14.484 3.385 1 90.12 174 HIS A N 1
ATOM 1425 C CA . HIS A 1 174 ? 18.5 15.281 2.191 1 90.12 174 HIS A CA 1
ATOM 1426 C C . HIS A 1 174 ? 17.203 15.93 1.695 1 90.12 174 HIS A C 1
ATOM 1428 O O . HIS A 1 174 ? 17.047 16.156 0.493 1 90.12 174 HIS A O 1
ATOM 1434 N N . TRP A 1 175 ? 16.297 16.109 2.611 1 83.75 175 TRP A N 1
ATOM 1435 C CA . TRP A 1 175 ? 14.945 16.5 2.186 1 83.75 175 TRP A CA 1
ATOM 1436 C C . TRP A 1 175 ? 14.961 17.859 1.5 1 83.75 175 TRP A C 1
ATOM 1438 O O . TRP A 1 175 ? 14.141 18.125 0.62 1 83.75 175 TRP A O 1
ATOM 1448 N N . ASP A 1 176 ? 15.914 18.703 1.821 1 80 176 ASP A N 1
ATOM 1449 C CA . ASP A 1 176 ? 15.984 20.062 1.268 1 80 176 ASP A CA 1
ATOM 1450 C C . ASP A 1 176 ? 17.188 20.203 0.334 1 80 176 ASP A C 1
ATOM 1452 O O . ASP A 1 176 ? 17.641 21.312 0.063 1 80 176 ASP A O 1
ATOM 1456 N N . ASP A 1 177 ? 17.719 19.062 -0.056 1 82.5 177 ASP A N 1
ATOM 1457 C CA . ASP A 1 177 ? 18.906 19.078 -0.898 1 82.5 177 ASP A CA 1
ATOM 1458 C C . ASP A 1 177 ? 18.562 18.734 -2.346 1 82.5 177 ASP A C 1
ATOM 1460 O O . ASP A 1 177 ? 18.5 17.562 -2.715 1 82.5 177 ASP A O 1
ATOM 1464 N N . PRO A 1 178 ? 18.344 19.719 -3.17 1 74.88 178 PRO A N 1
ATOM 1465 C CA . PRO A 1 178 ? 17.953 19.422 -4.551 1 74.88 178 PRO A CA 1
ATOM 1466 C C . PRO A 1 178 ? 19.047 18.672 -5.32 1 74.88 178 PRO A C 1
ATOM 1468 O O . PRO A 1 178 ? 18.75 17.891 -6.223 1 74.88 178 PRO A O 1
ATOM 1471 N N . TYR A 1 179 ? 20.25 18.891 -4.969 1 77.81 179 TYR A N 1
ATOM 1472 C CA . TYR A 1 179 ? 21.359 18.281 -5.684 1 77.81 179 TYR A CA 1
ATOM 1473 C C . TYR A 1 179 ? 21.438 16.781 -5.367 1 77.81 179 TYR A C 1
ATOM 1475 O O . TYR A 1 179 ? 21.828 15.984 -6.219 1 77.81 179 TYR A O 1
ATOM 1483 N N . TYR A 1 180 ? 21.078 16.5 -4.207 1 78.94 180 TYR A N 1
ATOM 1484 C CA . TYR A 1 180 ? 21.125 15.094 -3.809 1 78.94 180 TYR A CA 1
ATOM 1485 C C . TYR A 1 180 ? 20.172 14.25 -4.648 1 78.94 180 TYR A C 1
ATOM 1487 O O . TYR A 1 180 ? 20.5 13.117 -5.012 1 78.94 180 TYR A O 1
ATOM 1495 N N . TRP A 1 181 ? 19.062 14.828 -5.047 1 73.81 181 TRP A N 1
ATOM 1496 C CA . TRP A 1 181 ? 18.047 14.062 -5.746 1 73.81 181 TRP A CA 1
ATOM 1497 C C . TRP A 1 181 ? 18.125 14.281 -7.25 1 73.81 181 TRP A C 1
ATOM 1499 O O . TRP A 1 181 ? 17.375 13.68 -8.016 1 73.81 181 TRP A O 1
ATOM 1509 N N . GLY A 1 182 ? 19.141 14.938 -7.605 1 69.81 182 GLY A N 1
ATOM 1510 C CA . GLY A 1 182 ? 19.484 15.086 -9.008 1 69.81 182 GLY A CA 1
ATOM 1511 C C . GLY A 1 182 ? 18.609 16.094 -9.734 1 69.81 182 GLY A C 1
ATOM 1512 O O . GLY A 1 182 ? 18.391 15.984 -10.938 1 69.81 182 GLY A O 1
ATOM 1513 N N . TYR A 1 183 ? 17.969 16.953 -8.945 1 60 183 TYR A N 1
ATOM 1514 C CA . TYR A 1 183 ? 17.266 18.016 -9.672 1 60 183 TYR A CA 1
ATOM 1515 C C . TYR A 1 183 ? 18.125 19.266 -9.773 1 60 183 TYR A C 1
ATOM 1517 O O . TYR A 1 183 ? 18.984 19.516 -8.93 1 60 183 TYR A O 1
ATOM 1525 N N . MET B 1 1 ? 2.752 -4.066 20.844 1 34.22 1 MET B N 1
ATOM 1526 C CA . MET B 1 1 ? 1.665 -3.156 20.5 1 34.22 1 MET B CA 1
ATOM 1527 C C . MET B 1 1 ? 2.16 -2.043 19.578 1 34.22 1 MET B C 1
ATOM 1529 O O . MET B 1 1 ? 3.195 -1.431 19.844 1 34.22 1 MET B O 1
ATOM 1533 N N . LEU B 1 2 ? 2.031 -2.092 18.266 1 47.44 2 LEU B N 1
ATOM 1534 C CA . LEU B 1 2 ? 2.535 -1.023 17.406 1 47.44 2 LEU B CA 1
ATOM 1535 C C . LEU B 1 2 ? 2.271 0.343 18.031 1 47.44 2 LEU B C 1
ATOM 1537 O O . LEU B 1 2 ? 1.21 0.569 18.609 1 47.44 2 LEU B O 1
ATOM 1541 N N . PRO B 1 3 ? 3.357 1.041 18.438 1 54.88 3 PRO B N 1
ATOM 1542 C CA . PRO B 1 3 ? 3.049 2.363 18.984 1 54.88 3 PRO B CA 1
ATOM 1543 C C . PRO B 1 3 ? 1.866 3.031 18.281 1 54.88 3 PRO B C 1
ATOM 1545 O O . PRO B 1 3 ? 1.628 2.789 17.094 1 54.88 3 PRO B O 1
ATOM 1548 N N . GLN B 1 4 ? 0.87 3.434 19.109 1 74.56 4 GLN B N 1
ATOM 1549 C CA . GLN B 1 4 ? -0.31 4.113 18.578 1 74.56 4 GLN B CA 1
ATOM 1550 C C . GLN B 1 4 ? 0.075 5.395 17.844 1 74.56 4 GLN B C 1
ATOM 1552 O O . GLN B 1 4 ? 1.037 6.066 18.219 1 74.56 4 GLN B O 1
ATOM 1557 N N . ASN B 1 5 ? -0.171 5.465 16.578 1 86.88 5 ASN B N 1
ATOM 1558 C CA . ASN B 1 5 ? 0.122 6.652 15.781 1 86.88 5 ASN B CA 1
ATOM 1559 C C . ASN B 1 5 ? -1.067 7.605 15.742 1 86.88 5 ASN B C 1
ATOM 1561 O O . ASN B 1 5 ? -2.219 7.168 15.711 1 86.88 5 ASN B O 1
ATOM 1565 N N . ILE B 1 6 ? -0.728 8.867 15.938 1 91.88 6 ILE B N 1
ATOM 1566 C CA . ILE B 1 6 ? -1.71 9.938 15.781 1 91.88 6 ILE B CA 1
ATOM 1567 C C . ILE B 1 6 ? -1.305 10.844 14.625 1 91.88 6 ILE B C 1
ATOM 1569 O O . ILE B 1 6 ? -0.2 11.391 14.609 1 91.88 6 ILE B O 1
ATOM 1573 N N . SER B 1 7 ? -2.129 10.898 13.633 1 95.25 7 SER B N 1
ATOM 1574 C CA . SER B 1 7 ? -1.84 11.859 12.578 1 95.25 7 SER B CA 1
ATOM 1575 C C . SER B 1 7 ? -2.275 13.266 12.977 1 95.25 7 SER B C 1
ATOM 1577 O O . SER B 1 7 ? -3.223 13.43 13.75 1 95.25 7 SER B O 1
ATOM 1579 N N . VAL B 1 8 ? -1.576 14.234 12.438 1 94.25 8 VAL B N 1
ATOM 1580 C CA . VAL B 1 8 ? -1.813 15.617 12.828 1 94.25 8 VAL B CA 1
ATOM 1581 C C . VAL B 1 8 ? -1.812 16.516 11.586 1 94.25 8 VAL B C 1
ATOM 1583 O O . VAL B 1 8 ? -1.055 16.266 10.641 1 94.25 8 VAL B O 1
ATOM 1586 N N . ASP B 1 9 ? -2.629 17.484 11.617 1 95 9 ASP B N 1
ATOM 1587 C CA . ASP B 1 9 ? -2.662 18.562 10.633 1 95 9 ASP B CA 1
ATOM 1588 C C . ASP B 1 9 ? -3.102 19.875 11.266 1 95 9 ASP B C 1
ATOM 1590 O O . ASP B 1 9 ? -3.738 19.875 12.32 1 95 9 ASP B O 1
ATOM 1594 N N . VAL B 1 10 ? -2.689 20.953 10.633 1 94.88 10 VAL B N 1
ATOM 1595 C CA . VAL B 1 10 ? -3.014 22.281 11.156 1 94.88 10 VAL B CA 1
ATOM 1596 C C . VAL B 1 10 ? -3.416 23.203 10.008 1 94.88 10 VAL B C 1
ATOM 1598 O O . VAL B 1 10 ? -2.781 23.203 8.945 1 94.88 10 VAL B O 1
ATOM 1601 N N . GLU B 1 11 ? -4.496 23.906 10.227 1 94.81 11 GLU B N 1
ATOM 1602 C CA . GLU B 1 11 ? -4.887 25 9.336 1 94.81 11 GLU B CA 1
ATOM 1603 C C . GLU B 1 11 ? -4.652 26.359 9.984 1 94.81 11 GLU B C 1
ATOM 1605 O O . GLU B 1 11 ? -4.699 26.484 11.211 1 94.81 11 GLU B O 1
ATOM 1610 N N . TYR B 1 12 ? -4.492 27.375 9.18 1 94.5 12 TYR B N 1
ATOM 1611 C CA . TYR B 1 12 ? -4.078 28.688 9.656 1 94.5 12 TYR B CA 1
ATOM 1612 C C . TYR B 1 12 ? -5.105 29.75 9.289 1 94.5 12 TYR B C 1
ATOM 1614 O O . TYR B 1 12 ? -5.871 29.578 8.336 1 94.5 12 TYR B O 1
ATOM 1622 N N . THR B 1 13 ? -5.027 30.844 10.023 1 94.06 13 THR B N 1
ATOM 1623 C CA . THR B 1 13 ? -5.828 32 9.648 1 94.06 13 THR B CA 1
ATOM 1624 C C . THR B 1 13 ? -5.344 32.594 8.328 1 94.06 13 THR B C 1
ATOM 1626 O O . THR B 1 13 ? -4.375 32.094 7.742 1 94.06 13 THR B O 1
ATOM 1629 N N . ARG B 1 14 ? -6.113 33.562 7.883 1 89.75 14 ARG B N 1
ATOM 1630 C CA . ARG B 1 14 ? -5.93 34.094 6.535 1 89.75 14 ARG B CA 1
ATOM 1631 C C . ARG B 1 14 ? -4.523 34.656 6.355 1 89.75 14 ARG B C 1
ATOM 1633 O O . ARG B 1 14 ? -3.982 35.281 7.262 1 89.75 14 ARG B O 1
ATOM 1640 N N . GLU B 1 15 ? -4.031 34.375 5.246 1 86.5 15 GLU B N 1
ATOM 1641 C CA . GLU B 1 15 ? -2.672 34.781 4.914 1 86.5 15 GLU B CA 1
ATOM 1642 C C . GLU B 1 15 ? -2.627 36.281 4.555 1 86.5 15 GLU B C 1
ATOM 1644 O O . GLU B 1 15 ? -1.591 36.938 4.707 1 86.5 15 GLU B O 1
ATOM 1649 N N . ASP B 1 16 ? -3.742 36.812 4.047 1 89.5 16 ASP B N 1
ATOM 1650 C CA . ASP B 1 16 ? -3.76 38.188 3.574 1 89.5 16 ASP B CA 1
ATOM 1651 C C . ASP B 1 16 ? -3.904 39.156 4.738 1 89.5 16 ASP B C 1
ATOM 1653 O O . ASP B 1 16 ? -3.891 40.375 4.539 1 89.5 16 ASP B O 1
ATOM 1657 N N . LYS B 1 17 ? -4.102 38.688 5.949 1 89.75 17 LYS B N 1
ATOM 1658 C CA . LYS B 1 17 ? -4.141 39.5 7.164 1 89.75 17 LYS B CA 1
ATOM 1659 C C . LYS B 1 17 ? -3.152 39 8.203 1 89.75 17 LYS B C 1
ATOM 1661 O O . LYS B 1 17 ? -3.553 38.375 9.195 1 89.75 17 LYS B O 1
ATOM 1666 N N . PRO B 1 18 ? -1.94 39.344 8.102 1 90.81 18 PRO B N 1
ATOM 1667 C CA . PRO B 1 18 ? -0.931 38.844 9.047 1 90.81 18 PRO B CA 1
ATOM 1668 C C . PRO B 1 18 ? -1.057 39.469 10.43 1 90.81 18 PRO B C 1
ATOM 1670 O O . PRO B 1 18 ? -1.615 40.562 10.57 1 90.81 18 PRO B O 1
ATOM 1673 N N . PRO B 1 19 ? -0.515 38.719 11.469 1 90.25 19 PRO B N 1
ATOM 1674 C CA . PRO B 1 19 ? 0.212 37.469 11.359 1 90.25 19 PRO B CA 1
ATOM 1675 C C . PRO B 1 19 ? -0.718 36.25 11.258 1 90.25 19 PRO B C 1
ATOM 1677 O O . PRO B 1 19 ? -1.778 36.219 11.891 1 90.25 19 PRO B O 1
ATOM 1680 N N . GLN B 1 20 ? -0.292 35.281 10.539 1 90.31 20 GLN B N 1
ATOM 1681 C CA . GLN B 1 20 ? -1.033 34.031 10.484 1 90.31 20 GLN B CA 1
ATOM 1682 C C . GLN B 1 20 ? -0.795 33.188 11.734 1 90.31 20 GLN B C 1
ATOM 1684 O O . GLN B 1 20 ? 0.347 33 12.164 1 90.31 20 GLN B O 1
ATOM 1689 N N . ILE B 1 21 ? -1.826 32.688 12.273 1 91.81 21 ILE B N 1
ATOM 1690 C CA . ILE B 1 21 ? -1.722 31.828 13.445 1 91.81 21 ILE B CA 1
ATOM 1691 C C . ILE B 1 21 ? -2.492 30.547 13.203 1 91.81 21 ILE B C 1
ATOM 1693 O O . ILE B 1 21 ? -3.26 30.438 12.242 1 91.81 21 ILE B O 1
ATOM 1697 N N . ALA B 1 22 ? -2.225 29.547 14.07 1 93.5 22 ALA B N 1
ATOM 1698 C CA . ALA B 1 22 ? -2.961 28.281 13.977 1 93.5 22 ALA B CA 1
ATOM 1699 C C . ALA B 1 22 ? -4.449 28.5 14.227 1 93.5 22 ALA B C 1
ATOM 1701 O O . ALA B 1 22 ? -4.832 29.141 15.211 1 93.5 22 ALA B O 1
ATOM 1702 N N . ALA B 1 23 ? -5.266 28.016 13.352 1 95.44 23 ALA B N 1
ATOM 1703 C CA . ALA B 1 23 ? -6.711 28.219 13.469 1 95.44 23 ALA B CA 1
ATOM 1704 C C . ALA B 1 23 ? -7.414 26.906 13.836 1 95.44 23 ALA B C 1
ATOM 1706 O O . ALA B 1 23 ? -8.375 26.906 14.609 1 95.44 23 ALA B O 1
ATOM 1707 N N . VAL B 1 24 ? -6.984 25.812 13.219 1 95.25 24 VAL B N 1
ATOM 1708 C CA . VAL B 1 24 ? -7.625 24.531 13.414 1 95.25 24 VAL B CA 1
ATOM 1709 C C . VAL B 1 24 ? -6.562 23.438 13.609 1 95.25 24 VAL B C 1
ATOM 1711 O O . VAL B 1 24 ? -5.59 23.375 12.852 1 95.25 24 VAL B O 1
ATOM 1714 N N . LEU B 1 25 ? -6.676 22.609 14.609 1 94.44 25 LEU B N 1
ATOM 1715 C CA . LEU B 1 25 ? -5.859 21.422 14.852 1 94.44 25 LEU B CA 1
ATOM 1716 C C . LEU B 1 25 ? -6.66 20.156 14.57 1 94.44 25 LEU B C 1
ATOM 1718 O O . LEU B 1 25 ? -7.797 20.016 15.031 1 94.44 25 LEU B O 1
ATOM 1722 N N . GLN B 1 26 ? -6.113 19.375 13.727 1 95.12 26 GLN B N 1
ATOM 1723 C CA . GLN B 1 26 ? -6.738 18.094 13.43 1 95.12 26 GLN B CA 1
ATOM 1724 C C . GLN B 1 26 ? -5.895 16.922 13.953 1 95.12 26 GLN B C 1
ATOM 1726 O O . GLN B 1 26 ? -4.676 16.906 13.766 1 95.12 26 GLN B O 1
ATOM 1731 N N . LEU B 1 27 ? -6.539 15.977 14.664 1 93.69 27 LEU B N 1
ATOM 1732 C CA . LEU B 1 27 ? -5.914 14.734 15.117 1 93.69 27 LEU B CA 1
ATOM 1733 C C . LEU B 1 27 ? -6.738 13.523 14.695 1 93.69 27 LEU B C 1
ATOM 1735 O O . LEU B 1 27 ? -7.973 13.555 14.766 1 93.69 27 LEU B O 1
ATOM 1739 N N . CYS B 1 28 ? -6.039 12.539 14.266 1 95.5 28 CYS B N 1
ATOM 1740 C CA . CYS B 1 28 ? -6.734 11.32 13.867 1 95.5 28 CYS B CA 1
ATOM 1741 C C . CYS B 1 28 ? -6.062 10.094 14.469 1 95.5 28 CYS B C 1
ATOM 1743 O O . CYS B 1 28 ? -4.836 9.969 14.43 1 95.5 28 CYS B O 1
ATOM 1745 N N . MET B 1 29 ? -6.801 9.227 15.102 1 91.5 29 MET B N 1
ATOM 1746 C CA . MET B 1 29 ? -6.395 7.922 15.602 1 91.5 29 MET B CA 1
ATOM 1747 C C . MET B 1 29 ? -7.449 6.867 15.289 1 91.5 29 MET B C 1
ATOM 1749 O O . MET B 1 29 ? -8.562 6.914 15.828 1 91.5 29 MET B O 1
ATOM 1753 N N . GLU B 1 30 ? -7.066 5.918 14.43 1 88.69 30 GLU B N 1
ATOM 1754 C CA . GLU B 1 30 ? -8 4.887 14 1 88.69 30 GLU B CA 1
ATOM 1755 C C . GLU B 1 30 ? -9.273 5.5 13.422 1 88.69 30 GLU B C 1
ATOM 1757 O O . GLU B 1 30 ? -9.219 6.297 12.484 1 88.69 30 GLU B O 1
ATOM 1762 N N . ASP B 1 31 ? -10.406 5.332 14.07 1 88.12 31 ASP B N 1
ATOM 1763 C CA . ASP B 1 31 ? -11.672 5.797 13.516 1 88.12 31 ASP B CA 1
ATOM 1764 C C . ASP B 1 31 ? -12.117 7.098 14.188 1 88.12 31 ASP B C 1
ATOM 1766 O O . ASP B 1 31 ? -13.234 7.562 13.961 1 88.12 31 ASP B O 1
ATOM 1770 N N . LEU B 1 32 ? -11.234 7.73 14.906 1 92.38 32 LEU B N 1
ATOM 1771 C CA . LEU B 1 32 ? -11.578 8.953 15.617 1 92.38 32 LEU B CA 1
ATOM 1772 C C . LEU B 1 32 ? -10.82 10.148 15.047 1 92.38 32 LEU B C 1
ATOM 1774 O O . LEU B 1 32 ? -9.602 10.078 14.852 1 92.38 32 LEU B O 1
ATOM 1778 N N . VAL B 1 33 ? -11.578 11.18 14.688 1 95.56 33 VAL B N 1
ATOM 1779 C CA . VAL B 1 33 ? -10.969 12.43 14.25 1 95.56 33 VAL B CA 1
ATOM 1780 C C . VAL B 1 33 ? -11.414 13.57 15.172 1 95.56 33 VAL B C 1
ATOM 1782 O O . VAL B 1 33 ? -12.602 13.734 15.438 1 95.56 33 VAL B O 1
ATOM 1785 N N . LEU B 1 34 ? -10.469 14.25 15.695 1 94 34 LEU B N 1
ATOM 1786 C CA . LEU B 1 34 ? -10.719 15.453 16.484 1 94 34 LEU B CA 1
ATOM 1787 C C . LEU B 1 34 ? -10.375 16.703 15.672 1 94 34 LEU B C 1
ATOM 1789 O O . LEU B 1 34 ? -9.266 16.812 15.141 1 94 34 LEU B O 1
ATOM 1793 N N . VAL B 1 35 ? -11.352 17.516 15.508 1 95.31 35 VAL B N 1
ATOM 1794 C CA . VAL B 1 35 ? -11.141 18.844 14.922 1 95.31 35 VAL B CA 1
ATOM 1795 C C . VAL B 1 35 ? -11.305 19.906 15.992 1 95.31 35 VAL B C 1
ATOM 1797 O O . VAL B 1 35 ? -12.414 20.141 16.484 1 95.31 35 VAL B O 1
ATOM 1800 N N . TYR B 1 36 ? -10.203 20.547 16.344 1 93.38 36 TYR B N 1
ATOM 1801 C CA . TYR B 1 36 ? -10.203 21.578 17.375 1 93.38 36 TYR B CA 1
ATOM 1802 C C . TYR B 1 36 ? -10.031 22.969 16.766 1 93.38 36 TYR B C 1
ATOM 1804 O O . TYR B 1 36 ? -8.992 23.266 16.188 1 93.38 36 TYR B O 1
ATOM 1812 N N . HIS B 1 37 ? -11.109 23.703 16.922 1 94.62 37 HIS B N 1
ATOM 1813 C CA . HIS B 1 37 ? -11.07 25.062 16.391 1 94.62 37 HIS B CA 1
ATOM 1814 C C . HIS B 1 37 ? -10.406 26.016 17.391 1 94.62 37 HIS B C 1
ATOM 1816 O O . HIS B 1 37 ? -11.078 26.625 18.219 1 94.62 37 HIS B O 1
ATOM 1822 N N . ILE B 1 38 ? -9.156 26.266 17.203 1 92.06 38 ILE B N 1
ATOM 1823 C CA . ILE B 1 38 ? -8.297 26.984 18.141 1 92.06 38 ILE B CA 1
ATOM 1824 C C . ILE B 1 38 ? -8.781 28.438 18.281 1 92.06 38 ILE B C 1
ATOM 1826 O O . ILE B 1 38 ? -8.93 28.938 19.391 1 92.06 38 ILE B O 1
ATOM 1830 N N . THR B 1 39 ? -9.094 29.078 17.141 1 92.06 39 THR B N 1
ATOM 1831 C CA . THR B 1 39 ? -9.414 30.5 17.156 1 92.06 39 THR B CA 1
ATOM 1832 C C . THR B 1 39 ? -10.781 30.75 17.797 1 92.06 39 THR B C 1
ATOM 1834 O O . THR B 1 39 ? -11.078 31.859 18.234 1 92.06 39 THR B O 1
ATOM 1837 N N . ALA B 1 40 ? -11.555 29.75 17.797 1 92.06 40 ALA B N 1
ATOM 1838 C CA . ALA B 1 40 ? -12.883 29.891 18.391 1 92.06 40 ALA B CA 1
ATOM 1839 C C . ALA B 1 40 ? -12.867 29.516 19.859 1 92.06 40 ALA B C 1
ATOM 1841 O O . ALA B 1 40 ? -13.812 29.797 20.594 1 92.06 40 ALA B O 1
ATOM 1842 N N . ALA B 1 41 ? -11.836 28.844 20.25 1 87.06 41 ALA B N 1
ATOM 1843 C CA . ALA B 1 41 ? -11.773 28.344 21.609 1 87.06 41 ALA B CA 1
ATOM 1844 C C . ALA B 1 41 ? -11.617 29.484 22.609 1 87.06 41 ALA B C 1
ATOM 1846 O O . ALA B 1 41 ? -10.812 30.391 22.391 1 87.06 41 ALA B O 1
ATOM 1847 N N . THR B 1 42 ? -12.492 29.531 23.609 1 78.69 42 THR B N 1
ATOM 1848 C CA . THR B 1 42 ? -12.438 30.562 24.641 1 78.69 42 THR B CA 1
ATOM 1849 C C . THR B 1 42 ? -11.578 30.109 25.812 1 78.69 42 THR B C 1
ATOM 1851 O O . THR B 1 42 ? -11.102 30.938 26.594 1 78.69 42 THR B O 1
ATOM 1854 N N . LYS B 1 43 ? -11.492 28.828 25.984 1 77.25 43 LYS B N 1
ATOM 1855 C CA . LYS B 1 43 ? -10.664 28.266 27.047 1 77.25 43 LYS B CA 1
ATOM 1856 C C . LYS B 1 43 ? -9.602 27.328 26.469 1 77.25 43 LYS B C 1
ATOM 1858 O O . LYS B 1 43 ? -9.797 26.734 25.406 1 77.25 43 LYS B O 1
ATOM 1863 N N . TRP B 1 44 ? -8.492 27.344 27.156 1 70.38 44 TRP B N 1
ATOM 1864 C CA . TRP B 1 44 ? -7.41 26.453 26.766 1 70.38 44 TRP B CA 1
ATOM 1865 C C . TRP B 1 44 ? -7.812 25 26.938 1 70.38 44 TRP B C 1
ATOM 1867 O O . TRP B 1 44 ? -8.367 24.625 27.984 1 70.38 44 TRP B O 1
ATOM 1877 N N . PRO B 1 45 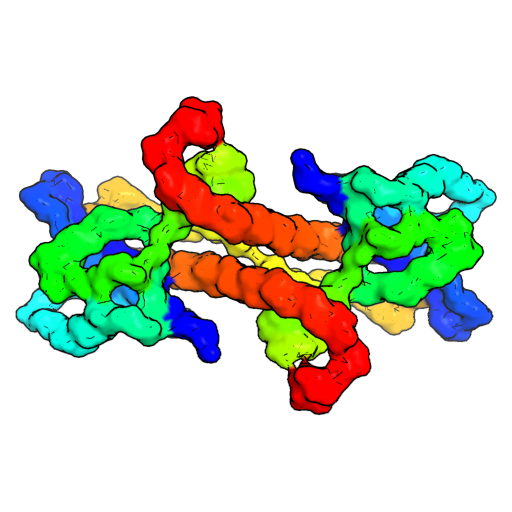? -7.668 24.281 25.75 1 71.81 45 PRO B N 1
ATOM 1878 C CA . PRO B 1 45 ? -8.062 22.891 25.922 1 71.81 45 PRO B CA 1
ATOM 1879 C C . PRO B 1 45 ? -7.098 22.094 26.797 1 71.81 45 PRO B C 1
ATOM 1881 O O . PRO B 1 45 ? -6.199 21.422 26.281 1 71.81 45 PRO B O 1
ATOM 1884 N N . LYS B 1 46 ? -7.273 22.109 28.062 1 75.44 46 LYS B N 1
ATOM 1885 C CA . LYS B 1 46 ? -6.422 21.453 29.047 1 75.44 46 LYS B CA 1
ATOM 1886 C C . LYS B 1 46 ? -6.324 19.953 28.781 1 75.44 46 LYS B C 1
ATOM 1888 O O . LYS B 1 46 ? -5.285 19.344 29.031 1 75.44 46 LYS B O 1
ATOM 1893 N N . GLU B 1 47 ? -7.348 19.531 28.234 1 75.56 47 GLU B N 1
ATOM 1894 C CA . GLU B 1 47 ? -7.426 18.094 28.062 1 75.56 47 GLU B CA 1
ATOM 1895 C C . GLU B 1 47 ? -6.555 17.625 26.891 1 75.56 47 GLU B C 1
ATOM 1897 O O . GLU B 1 47 ? -6.18 16.453 26.812 1 75.56 47 GLU B O 1
ATOM 1902 N N . LEU B 1 48 ? -6.215 18.562 26.031 1 82.94 48 LEU B N 1
ATOM 1903 C CA . LEU B 1 48 ? -5.438 18.188 24.859 1 82.94 48 LEU B CA 1
ATOM 1904 C C . LEU B 1 48 ? -3.943 18.234 25.156 1 82.94 48 LEU B C 1
ATOM 1906 O O . LEU B 1 48 ? -3.154 17.547 24.5 1 82.94 48 LEU B O 1
ATOM 1910 N N . ARG B 1 49 ? -3.572 18.969 26.141 1 79.25 49 ARG B N 1
ATOM 1911 C CA . ARG B 1 49 ? -2.16 19.203 26.422 1 79.25 49 ARG B CA 1
ATOM 1912 C C . ARG B 1 49 ? -1.442 17.906 26.781 1 79.25 49 ARG B C 1
ATOM 1914 O O . ARG B 1 49 ? -0.378 17.609 26.234 1 79.25 49 ARG B O 1
ATOM 1921 N N . PRO B 1 50 ? -2.037 17.125 27.688 1 79.88 50 PRO B N 1
ATOM 1922 C CA . PRO B 1 50 ? -1.348 15.883 28.016 1 79.88 50 PRO B CA 1
ATOM 1923 C C . PRO B 1 50 ? -1.149 14.977 26.797 1 79.88 50 PRO B C 1
ATOM 1925 O O . PRO B 1 50 ? -0.125 14.297 26.688 1 79.88 50 PRO B O 1
ATOM 1928 N N . LEU B 1 51 ? -2.039 15.023 25.922 1 83.19 51 LEU B N 1
ATOM 1929 C CA . LEU B 1 51 ? -1.946 14.195 24.719 1 83.19 51 LEU B CA 1
ATOM 1930 C C . LEU B 1 51 ? -0.831 14.695 23.812 1 83.19 51 LEU B C 1
ATOM 1932 O O . LEU B 1 51 ? -0.015 13.898 23.328 1 83.19 51 LEU B O 1
ATOM 1936 N N . LEU B 1 52 ? -0.791 15.992 23.656 1 84.19 52 LEU B N 1
ATOM 1937 C CA . LEU B 1 52 ? 0.152 16.594 22.734 1 84.19 52 LEU B CA 1
ATOM 1938 C C . LEU B 1 52 ? 1.574 16.531 23.266 1 84.19 52 LEU B C 1
ATOM 1940 O O . LEU B 1 52 ? 2.537 16.484 22.5 1 84.19 52 LEU B O 1
ATOM 1944 N N . GLN B 1 53 ? 1.665 16.375 24.531 1 80.38 53 GLN B N 1
ATOM 1945 C CA . GLN B 1 53 ? 2.984 16.422 25.156 1 80.38 53 GLN B CA 1
ATOM 1946 C C . GLN B 1 53 ? 3.469 15.023 25.531 1 80.38 53 GLN B C 1
ATOM 1948 O O . GLN B 1 53 ? 4.57 14.859 26.062 1 80.38 53 GLN B O 1
ATOM 1953 N N . GLU B 1 54 ? 2.566 14.078 25.219 1 76.62 54 GLU B N 1
ATOM 1954 C CA . GLU B 1 54 ? 2.941 12.703 25.547 1 76.62 54 GLU B CA 1
ATOM 1955 C C . GLU B 1 54 ? 4.195 12.281 24.781 1 76.62 54 GLU B C 1
ATOM 1957 O O . GLU B 1 54 ? 4.332 12.562 23.594 1 76.62 54 GLU B O 1
ATOM 1962 N N . LYS B 1 55 ? 5.191 11.672 25.453 1 73.25 55 LYS B N 1
ATOM 1963 C CA . LYS B 1 55 ? 6.512 11.43 24.875 1 73.25 55 LYS B CA 1
ATOM 1964 C C . LYS B 1 55 ? 6.691 9.961 24.516 1 73.25 55 LYS B C 1
ATOM 1966 O O . LYS B 1 55 ? 7.535 9.625 23.672 1 73.25 55 LYS B O 1
ATOM 1971 N N . LYS B 1 56 ? 5.91 9.102 24.984 1 73.31 56 LYS B N 1
ATOM 1972 C CA . LYS B 1 56 ? 6.301 7.695 24.891 1 73.31 56 LYS B CA 1
ATOM 1973 C C . LYS B 1 56 ? 5.234 6.879 24.172 1 73.31 56 LYS B C 1
ATOM 1975 O O . LYS B 1 56 ? 5.559 5.969 23.406 1 73.31 56 LYS B O 1
ATOM 1980 N N . LEU B 1 57 ? 4.152 7.332 24.234 1 76.06 57 LEU B N 1
ATOM 1981 C CA . LEU B 1 57 ? 3.074 6.414 23.891 1 76.06 57 LEU B CA 1
ATOM 1982 C C . LEU B 1 57 ? 2.68 6.566 22.422 1 76.06 57 LEU B C 1
ATOM 1984 O O . LEU B 1 57 ? 2.27 5.598 21.781 1 76.06 57 LEU B O 1
ATOM 1988 N N . TYR B 1 58 ? 2.871 7.859 21.953 1 82.38 58 TYR B N 1
ATOM 1989 C CA . TYR B 1 58 ? 2.359 8.094 20.609 1 82.38 58 TYR B CA 1
ATOM 1990 C C . TYR B 1 58 ? 3.426 8.734 19.719 1 82.38 58 TYR B C 1
ATOM 1992 O O . TYR B 1 58 ? 4.301 9.453 20.219 1 82.38 58 TYR B O 1
ATOM 2000 N N . THR B 1 59 ? 3.387 8.352 18.484 1 87.12 59 THR B N 1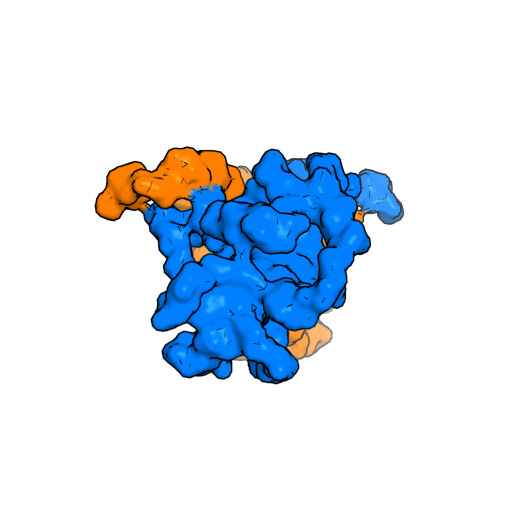
ATOM 2001 C CA . THR B 1 59 ? 4.105 9.078 17.453 1 87.12 59 THR B CA 1
ATOM 2002 C C . THR B 1 59 ? 3.148 9.93 16.625 1 87.12 59 THR B C 1
ATOM 2004 O O . THR B 1 59 ? 2.092 9.453 16.203 1 87.12 59 THR B O 1
ATOM 2007 N N . PHE B 1 60 ? 3.506 11.188 16.5 1 91.06 60 PHE B N 1
ATOM 2008 C CA . PHE B 1 60 ? 2.695 12.07 15.672 1 91.06 60 PHE B CA 1
ATOM 2009 C C . PHE B 1 60 ? 3.189 12.055 14.234 1 91.06 60 PHE B C 1
ATOM 2011 O O . PHE B 1 60 ? 4.395 12.141 13.977 1 91.06 60 PHE B O 1
ATOM 2018 N N . VAL B 1 61 ? 2.252 11.883 13.328 1 94.38 61 VAL B N 1
ATOM 2019 C CA . VAL B 1 61 ? 2.588 11.797 11.914 1 94.38 61 VAL B CA 1
ATOM 2020 C C . VAL B 1 61 ? 1.845 12.883 11.141 1 94.38 61 VAL B C 1
ATOM 2022 O O . VAL B 1 61 ? 0.643 13.078 11.328 1 94.38 61 VAL B O 1
ATOM 2025 N N . GLY B 1 62 ? 2.512 13.617 10.344 1 95 62 GLY B N 1
ATOM 2026 C CA . GLY B 1 62 ? 1.91 14.625 9.484 1 95 62 GLY B CA 1
ATOM 2027 C C . GLY B 1 62 ? 2.523 14.672 8.094 1 95 62 GLY B C 1
ATOM 2028 O O . GLY B 1 62 ? 3.375 13.844 7.762 1 95 62 GLY B O 1
ATOM 2029 N N . PHE B 1 63 ? 2.045 15.477 7.301 1 95.5 63 PHE B N 1
ATOM 2030 C CA . PHE B 1 63 ? 2.547 15.75 5.957 1 95.5 63 PHE B CA 1
ATOM 2031 C C . PHE B 1 63 ? 2.865 17.234 5.785 1 95.5 63 PHE B C 1
ATOM 2033 O O . PHE B 1 63 ? 1.964 18.062 5.793 1 95.5 63 PHE B O 1
ATOM 2040 N N . SER B 1 64 ? 4.145 17.578 5.688 1 92 64 SER B N 1
ATOM 2041 C CA . SER B 1 64 ? 4.605 18.969 5.594 1 92 64 SER B CA 1
ATOM 2042 C C . SER B 1 64 ? 4.273 19.75 6.859 1 92 64 SER B C 1
ATOM 2044 O O . SER B 1 64 ? 3.705 20.828 6.789 1 92 64 SER B O 1
ATOM 2046 N N . ILE B 1 65 ? 4.617 19.172 7.938 1 88.19 65 ILE B N 1
ATOM 2047 C CA . ILE B 1 65 ? 4.156 19.734 9.203 1 88.19 65 ILE B CA 1
ATOM 2048 C C . ILE B 1 65 ? 5.32 20.422 9.922 1 88.19 65 ILE B C 1
ATOM 2050 O O . ILE B 1 65 ? 5.207 20.766 11.094 1 88.19 65 ILE B O 1
ATOM 2054 N N . GLY B 1 66 ? 6.371 20.609 9.281 1 81.75 66 GLY B N 1
ATOM 2055 C CA . GLY B 1 66 ? 7.535 21.219 9.898 1 81.75 66 GLY B CA 1
ATOM 2056 C C . GLY B 1 66 ? 7.238 22.578 10.516 1 81.75 66 GLY B C 1
ATOM 2057 O O . GLY B 1 66 ? 7.602 22.828 11.664 1 81.75 66 GLY B O 1
ATOM 2058 N N . GLY B 1 67 ? 6.531 23.438 9.781 1 83.69 67 GLY B N 1
ATOM 2059 C CA . GLY B 1 67 ? 6.211 24.781 10.258 1 83.69 67 GLY B CA 1
ATOM 2060 C C . GLY B 1 67 ? 5.062 24.797 11.25 1 83.69 67 GLY B C 1
ATOM 2061 O O . GLY B 1 67 ? 4.867 25.797 11.953 1 83.69 67 GLY B O 1
ATOM 2062 N N . ASP B 1 68 ? 4.406 23.734 11.328 1 87.38 68 ASP B N 1
ATOM 2063 C CA . ASP B 1 68 ? 3.205 23.672 12.156 1 87.38 68 ASP B CA 1
ATOM 2064 C C . ASP B 1 68 ? 3.559 23.656 13.641 1 87.38 68 ASP B C 1
ATOM 2066 O O . ASP B 1 68 ? 2.838 24.219 14.461 1 87.38 68 ASP B O 1
ATOM 2070 N N . LYS B 1 69 ? 4.633 23.078 13.867 1 80.38 69 LYS B N 1
ATOM 2071 C CA . LYS B 1 69 ? 5.066 22.953 15.258 1 80.38 69 LYS B CA 1
ATOM 2072 C C . LYS B 1 69 ? 5.219 24.328 15.906 1 80.38 69 LYS B C 1
ATOM 2074 O O . LYS B 1 69 ? 4.746 24.547 17.016 1 80.38 69 LYS B O 1
ATOM 2079 N N . ASP B 1 70 ? 5.801 25.219 15.203 1 83.31 70 ASP B N 1
ATOM 2080 C CA . ASP B 1 70 ? 6.023 26.547 15.742 1 83.31 70 ASP B CA 1
ATOM 2081 C C . ASP B 1 70 ? 4.707 27.297 15.914 1 83.31 70 ASP B C 1
ATOM 2083 O O . ASP B 1 70 ? 4.504 27.984 16.922 1 83.31 70 ASP B O 1
ATOM 2087 N N . LYS B 1 71 ? 3.859 27.109 14.977 1 85.75 71 LYS B N 1
ATOM 2088 C CA . LYS B 1 71 ? 2.572 27.797 15.039 1 85.75 71 LYS B CA 1
ATOM 2089 C C . LYS B 1 71 ? 1.72 27.266 16.188 1 85.75 71 LYS B C 1
ATOM 2091 O O . LYS B 1 71 ? 1.036 28.031 16.875 1 85.75 71 LYS B O 1
ATOM 2096 N N . LEU B 1 72 ? 1.824 26.031 16.391 1 86.88 72 LEU B N 1
ATOM 2097 C CA . LEU B 1 72 ? 1.067 25.422 17.469 1 86.88 72 LEU B CA 1
ATOM 2098 C C . LEU B 1 72 ? 1.618 25.859 18.828 1 86.88 72 LEU B C 1
ATOM 2100 O O . LEU B 1 72 ? 0.854 26.078 19.766 1 86.88 72 LEU B O 1
ATOM 2104 N N . LYS B 1 73 ? 2.906 25.953 18.859 1 83.81 73 LYS B N 1
ATOM 2105 C CA . LYS B 1 73 ? 3.537 26.422 20.094 1 83.81 73 LYS B CA 1
ATOM 2106 C C . LYS B 1 73 ? 3.021 27.797 20.5 1 83.81 73 LYS B C 1
ATOM 2108 O O . LYS B 1 73 ? 2.736 28.031 21.672 1 83.81 73 LYS B O 1
ATOM 2113 N N . LEU B 1 74 ? 2.85 28.625 19.562 1 84.12 74 LEU B N 1
ATOM 2114 C CA . LEU B 1 74 ? 2.367 29.984 19.812 1 84.12 74 LEU B CA 1
ATOM 2115 C C . LEU B 1 74 ? 0.939 29.953 20.344 1 84.12 74 LEU B C 1
ATOM 2117 O O . LEU B 1 74 ? 0.529 30.875 21.062 1 84.12 74 LEU B O 1
ATOM 2121 N N . SER B 1 75 ? 0.236 28.953 20.047 1 83.12 75 SER B N 1
ATOM 2122 C CA . SER B 1 75 ? -1.15 28.828 20.484 1 83.12 75 SER B CA 1
ATOM 2123 C C . SER B 1 75 ? -1.255 28.031 21.781 1 83.12 75 SER B C 1
ATOM 2125 O O . SER B 1 75 ? -2.357 27.734 22.234 1 83.12 75 SER B O 1
ATOM 2127 N N . GLY B 1 76 ? -0.068 27.625 22.344 1 81.19 76 GLY B N 1
ATOM 2128 C CA . GLY B 1 76 ? -0.058 26.859 23.578 1 81.19 76 GLY B CA 1
ATOM 2129 C C . GLY B 1 76 ? -0.327 25.391 23.359 1 81.19 76 GLY B C 1
ATOM 2130 O O . GLY B 1 76 ? -0.689 24.672 24.297 1 81.19 76 GLY B O 1
ATOM 2131 N N . LEU B 1 77 ? -0.271 24.953 22.109 1 84.88 77 LEU B N 1
ATOM 2132 C CA . LEU B 1 77 ? -0.538 23.562 21.75 1 84.88 77 LEU B CA 1
ATOM 2133 C C . LEU B 1 77 ? 0.716 22.891 21.203 1 84.88 77 LEU B C 1
ATOM 2135 O O . LEU B 1 77 ? 0.667 22.234 20.156 1 84.88 77 LEU B O 1
ATOM 2139 N N . GLU B 1 78 ? 1.72 22.953 21.922 1 80.5 78 GLU B N 1
ATOM 2140 C CA . GLU B 1 78 ? 3.002 22.406 21.484 1 80.5 78 GLU B CA 1
ATOM 2141 C C . GLU B 1 78 ? 2.963 20.891 21.422 1 80.5 78 GLU B C 1
ATOM 2143 O O . GLU B 1 78 ? 2.492 20.234 22.359 1 80.5 78 GLU B O 1
ATOM 2148 N N . ILE B 1 79 ? 3.293 20.406 20.25 1 77.25 79 ILE B N 1
ATOM 2149 C CA . ILE B 1 79 ? 3.443 18.953 20.094 1 77.25 79 ILE B CA 1
ATOM 2150 C C . ILE B 1 79 ? 4.891 18.562 20.375 1 77.25 79 ILE B C 1
ATOM 2152 O O . ILE B 1 79 ? 5.82 19.281 20.016 1 77.25 79 ILE B O 1
ATOM 2156 N N . ASN B 1 80 ? 5.012 17.5 21.156 1 73.38 80 ASN B N 1
ATOM 2157 C CA . ASN B 1 80 ? 6.359 17 21.422 1 73.38 80 ASN B CA 1
ATOM 2158 C C . ASN B 1 80 ? 7.094 16.656 20.125 1 73.38 80 ASN B C 1
ATOM 2160 O O . ASN B 1 80 ? 6.605 15.852 19.328 1 73.38 80 ASN B O 1
ATOM 2164 N N . LEU B 1 81 ? 8.117 17.281 19.922 1 63.81 81 LEU B N 1
ATOM 2165 C CA . LEU B 1 81 ? 8.891 17.25 18.688 1 63.81 81 LEU B CA 1
ATOM 2166 C C . LEU B 1 81 ? 9.594 15.914 18.516 1 63.81 81 LEU B C 1
ATOM 2168 O O . LEU B 1 81 ? 9.914 15.508 17.391 1 63.81 81 LEU B O 1
ATOM 2172 N N . ASP B 1 82 ? 10.031 15.305 19.672 1 69.12 82 ASP B N 1
ATOM 2173 C CA . ASP B 1 82 ? 10.852 14.102 19.609 1 69.12 82 ASP B CA 1
ATOM 2174 C C . ASP B 1 82 ? 10.062 12.93 19.031 1 69.12 82 ASP B C 1
ATOM 2176 O O . ASP B 1 82 ? 10.648 11.922 18.641 1 69.12 82 ASP B O 1
ATOM 2180 N N . LYS B 1 83 ? 8.906 13.156 18.828 1 75.25 83 LYS B N 1
ATOM 2181 C CA . LYS B 1 83 ? 8.117 12.039 18.344 1 75.25 83 LYS B CA 1
ATOM 2182 C C . LYS B 1 83 ? 7.234 12.469 17.172 1 75.25 83 LYS B C 1
ATOM 2184 O O . LYS B 1 83 ? 6.004 12.406 17.25 1 75.25 83 LYS B O 1
ATOM 2189 N N . TYR B 1 84 ? 7.934 13 16.156 1 83.31 84 TYR B N 1
ATOM 2190 C CA . TYR B 1 84 ? 7.168 13.461 14.992 1 83.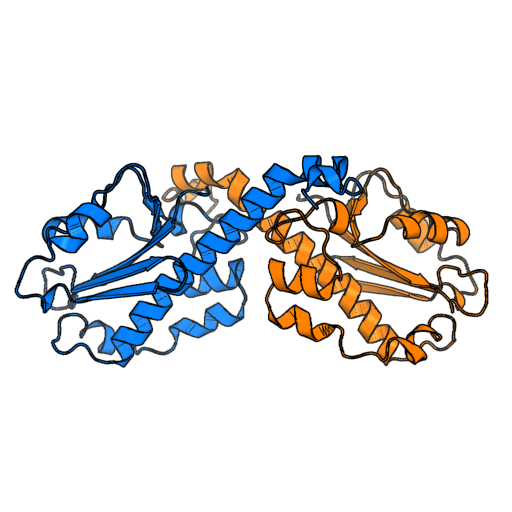31 84 TYR B CA 1
ATOM 2191 C C . TYR B 1 84 ? 7.73 12.883 13.703 1 83.31 84 TYR B C 1
ATOM 2193 O O . TYR B 1 84 ? 8.945 12.773 13.547 1 83.31 84 TYR B O 1
ATOM 2201 N N . VAL B 1 85 ? 6.863 12.477 12.812 1 91.19 85 VAL B N 1
ATOM 2202 C CA . VAL B 1 85 ? 7.211 12.008 11.477 1 91.19 85 VAL B CA 1
ATOM 2203 C C . VAL B 1 85 ? 6.555 12.898 10.43 1 91.19 85 VAL B C 1
ATOM 2205 O O . VAL B 1 85 ? 5.336 13.094 10.445 1 91.19 85 VAL B O 1
ATOM 2208 N N . ASP B 1 86 ? 7.383 13.516 9.648 1 93.94 86 ASP B N 1
ATOM 2209 C CA . ASP B 1 86 ? 6.883 14.234 8.484 1 93.94 86 ASP B CA 1
ATOM 2210 C C . ASP B 1 86 ? 7.004 13.391 7.215 1 93.94 86 ASP B C 1
ATOM 2212 O O . ASP B 1 86 ? 8.102 13.234 6.672 1 93.94 86 ASP B O 1
ATOM 2216 N N . LEU B 1 87 ? 5.922 12.938 6.691 1 95.81 87 LEU B N 1
ATOM 2217 C CA . LEU B 1 87 ? 5.91 11.992 5.582 1 95.81 87 LEU B CA 1
ATOM 2218 C C . LEU B 1 87 ? 6.438 12.641 4.309 1 95.81 87 LEU B C 1
ATOM 2220 O O . LEU B 1 87 ? 7.027 11.961 3.459 1 95.81 87 LEU B O 1
ATOM 2224 N N . GLN B 1 88 ? 6.215 13.969 4.176 1 95.12 88 GLN B N 1
ATOM 2225 C CA . GLN B 1 88 ? 6.742 14.633 2.99 1 95.12 88 GLN B CA 1
ATOM 2226 C C . GLN B 1 88 ? 8.266 14.578 2.961 1 95.12 88 GLN B C 1
ATOM 2228 O O . GLN B 1 88 ? 8.867 14.469 1.892 1 95.12 88 GLN B O 1
ATOM 2233 N N . ARG B 1 89 ? 8.867 14.602 4.098 1 93.31 89 ARG B N 1
ATOM 2234 C CA . ARG B 1 89 ? 10.32 14.594 4.188 1 93.31 89 ARG B CA 1
ATOM 2235 C C . ARG B 1 89 ? 10.867 13.172 4.117 1 93.31 89 ARG B C 1
ATOM 2237 O O . ARG B 1 89 ? 11.977 12.953 3.627 1 93.31 89 ARG B O 1
ATOM 2244 N N . LYS B 1 90 ? 10.117 12.227 4.559 1 94.75 90 LYS B N 1
ATOM 2245 C CA . LYS B 1 90 ? 10.656 10.898 4.801 1 94.75 90 LYS B CA 1
ATOM 2246 C C . LYS B 1 90 ? 10.328 9.953 3.648 1 94.75 90 LYS B C 1
ATOM 2248 O O . LYS B 1 90 ? 11 8.938 3.459 1 94.75 90 LYS B O 1
ATOM 2253 N N . TRP B 1 91 ? 9.312 10.25 2.867 1 95.5 91 TRP B N 1
ATOM 2254 C CA . TRP B 1 91 ? 8.844 9.32 1.842 1 95.5 91 TRP B CA 1
ATOM 2255 C C . TRP B 1 91 ? 8.961 9.945 0.453 1 95.5 91 TRP B C 1
ATOM 2257 O O . TRP B 1 91 ? 8.219 10.867 0.115 1 95.5 91 TRP B O 1
ATOM 2267 N N . ARG B 1 92 ? 9.758 9.32 -0.376 1 93 92 ARG B N 1
ATOM 2268 C CA . ARG B 1 92 ? 10.039 9.953 -1.66 1 93 92 ARG B CA 1
ATOM 2269 C C . ARG B 1 92 ? 9.797 8.984 -2.814 1 93 92 ARG B C 1
ATOM 2271 O O . ARG B 1 92 ? 10.141 9.281 -3.961 1 93 92 ARG B O 1
ATOM 2278 N N . VAL B 1 93 ? 9.305 7.879 -2.533 1 92.5 93 VAL B N 1
ATOM 2279 C CA . VAL B 1 93 ? 9.055 6.879 -3.564 1 92.5 93 VAL B CA 1
ATOM 2280 C C . VAL B 1 93 ? 7.551 6.773 -3.826 1 92.5 93 VAL B C 1
ATOM 2282 O O . VAL B 1 93 ? 6.738 7.004 -2.928 1 92.5 93 VAL B O 1
ATOM 2285 N N . PRO B 1 94 ? 7.094 6.305 -5.016 1 92.56 94 PRO B N 1
ATOM 2286 C CA . PRO B 1 94 ? 7.914 6.133 -6.219 1 92.56 94 PRO B CA 1
ATOM 2287 C C . PRO B 1 94 ? 8.094 7.43 -7 1 92.56 94 PRO B C 1
ATOM 2289 O O . PRO B 1 94 ? 7.906 7.449 -8.219 1 92.56 94 PRO B O 1
ATOM 2292 N N . ASN B 1 95 ? 8.375 8.5 -6.406 1 90.69 95 ASN B N 1
ATOM 2293 C CA . ASN B 1 95 ? 8.477 9.805 -7.051 1 90.69 95 ASN B CA 1
ATOM 2294 C C . ASN B 1 95 ? 9.922 10.133 -7.422 1 90.69 95 ASN B C 1
ATOM 2296 O O . ASN B 1 95 ? 10.328 11.297 -7.371 1 90.69 95 ASN B O 1
ATOM 2300 N N . ASN B 1 96 ? 10.727 9.156 -7.711 1 87 96 ASN B N 1
ATOM 2301 C CA . ASN B 1 96 ? 12.109 9.297 -8.164 1 87 96 ASN B CA 1
ATOM 2302 C C . ASN B 1 96 ? 12.898 10.258 -7.281 1 87 96 ASN B C 1
ATOM 2304 O O . ASN B 1 96 ? 13.641 11.094 -7.781 1 87 96 ASN B O 1
ATOM 2308 N N . GLY B 1 97 ? 12.594 10.258 -5.965 1 86.81 97 GLY B N 1
ATOM 2309 C CA . GLY B 1 97 ? 13.336 11.047 -5.004 1 86.81 97 GLY B CA 1
ATOM 2310 C C . GLY B 1 97 ? 12.805 12.461 -4.844 1 86.81 97 GLY B C 1
ATOM 2311 O O . GLY B 1 97 ? 13.18 13.172 -3.916 1 86.81 97 GLY B O 1
ATOM 2312 N N . LYS B 1 98 ? 11.883 12.867 -5.613 1 88 98 LYS B N 1
ATOM 2313 C CA . LYS B 1 98 ? 11.312 14.211 -5.547 1 88 98 LYS B CA 1
ATOM 2314 C C . LYS B 1 98 ? 10.289 14.32 -4.418 1 88 98 LYS B C 1
ATOM 2316 O O . LYS B 1 98 ? 9.594 13.344 -4.109 1 88 98 LYS B O 1
ATOM 2321 N N . LYS B 1 99 ? 10.242 15.523 -3.945 1 89.5 99 LYS B N 1
ATOM 2322 C CA . LYS B 1 99 ? 9.234 15.781 -2.92 1 89.5 99 LYS B CA 1
ATOM 2323 C C . LYS B 1 99 ? 7.828 15.742 -3.508 1 89.5 99 LYS B C 1
ATOM 2325 O O . LYS B 1 99 ? 7.617 16.156 -4.648 1 89.5 99 LYS B O 1
ATOM 2330 N N . TRP B 1 100 ? 6.996 15.203 -2.719 1 92.5 100 TRP B N 1
ATOM 2331 C CA . TRP B 1 100 ? 5.594 15.258 -3.123 1 92.5 100 TRP B CA 1
ATOM 2332 C C . TRP B 1 100 ? 5.039 16.672 -2.965 1 92.5 100 TRP B C 1
ATOM 2334 O O . TRP B 1 100 ? 5.219 17.297 -1.922 1 92.5 100 TRP B O 1
ATOM 2344 N N . GLN B 1 101 ? 4.289 17.094 -3.941 1 90.25 101 GLN B N 1
ATOM 2345 C CA . GLN B 1 101 ? 3.84 18.484 -3.967 1 90.25 101 GLN B CA 1
ATOM 2346 C C . GLN B 1 101 ? 2.582 18.672 -3.123 1 90.25 101 GLN B C 1
ATOM 2348 O O . GLN B 1 101 ? 2.254 19.797 -2.73 1 90.25 101 GLN B O 1
ATOM 2353 N N . SER B 1 102 ? 1.843 17.562 -2.967 1 92.31 102 SER B N 1
ATOM 2354 C CA . SER B 1 102 ? 0.612 17.641 -2.188 1 92.31 102 SER B CA 1
ATOM 2355 C C . SER B 1 102 ? 0.311 16.312 -1.489 1 92.31 102 SER B C 1
ATOM 2357 O O . SER B 1 102 ? 0.802 15.266 -1.902 1 92.31 102 SER B O 1
ATOM 2359 N N . LEU B 1 103 ? -0.477 16.453 -0.456 1 94.38 103 LEU B N 1
ATOM 2360 C CA . LEU B 1 103 ? -0.954 15.258 0.234 1 94.38 103 LEU B CA 1
ATOM 2361 C C . LEU B 1 103 ? -1.75 14.367 -0.711 1 94.38 103 LEU B C 1
ATOM 2363 O O . LEU B 1 103 ? -1.642 13.141 -0.651 1 94.38 103 LEU B O 1
ATOM 2367 N N . ALA B 1 104 ? -2.549 14.969 -1.586 1 92.5 104 ALA B N 1
ATOM 2368 C CA . ALA B 1 104 ? -3.363 14.219 -2.535 1 92.5 104 ALA B CA 1
ATOM 2369 C C . ALA B 1 104 ? -2.49 13.359 -3.451 1 92.5 104 ALA B C 1
ATOM 2371 O O . ALA B 1 104 ? -2.764 12.172 -3.65 1 92.5 104 ALA B O 1
ATOM 2372 N N . GLU B 1 105 ? -1.44 13.945 -3.973 1 92.56 105 GLU B N 1
ATOM 2373 C CA . GLU B 1 105 ? -0.53 13.211 -4.848 1 92.56 105 GLU B CA 1
ATOM 2374 C C . GLU B 1 105 ? 0.19 12.102 -4.09 1 92.56 105 GLU B C 1
ATOM 2376 O O . GLU B 1 105 ? 0.332 10.984 -4.598 1 92.56 105 GLU B O 1
ATOM 2381 N N . PHE B 1 106 ? 0.597 12.477 -2.957 1 94.69 106 PHE B N 1
ATOM 2382 C CA . PHE B 1 106 ? 1.264 11.523 -2.082 1 94.69 106 PHE B CA 1
ATOM 2383 C C . PHE B 1 106 ? 0.356 10.328 -1.788 1 94.69 106 PHE B C 1
ATOM 2385 O O . PHE B 1 106 ? 0.73 9.18 -2.035 1 94.69 106 PHE B O 1
ATOM 2392 N N . ALA B 1 107 ? -0.82 10.594 -1.335 1 93.38 107 ALA B N 1
ATOM 2393 C CA . ALA B 1 107 ? -1.784 9.555 -0.981 1 93.38 107 ALA B CA 1
ATOM 2394 C C . ALA B 1 107 ? -2.191 8.742 -2.209 1 93.38 107 ALA B C 1
ATOM 2396 O O . ALA B 1 107 ? -2.379 7.527 -2.121 1 93.38 107 ALA B O 1
ATOM 2397 N N . GLY B 1 108 ? -2.359 9.391 -3.336 1 91.75 108 GLY B N 1
ATOM 2398 C CA . GLY B 1 108 ? -2.67 8.695 -4.578 1 91.75 108 GLY B CA 1
ATOM 2399 C C . GLY B 1 108 ? -1.626 7.668 -4.965 1 91.75 108 GLY B C 1
ATOM 2400 O O . GLY B 1 108 ? -1.963 6.602 -5.488 1 91.75 108 GLY B O 1
ATOM 2401 N N . SER B 1 109 ? -0.399 8.016 -4.691 1 91.12 109 SER B N 1
ATOM 2402 C CA . SER B 1 109 ? 0.705 7.133 -5.055 1 91.12 109 SER B CA 1
ATOM 2403 C C . SER B 1 109 ? 0.838 5.977 -4.07 1 91.12 109 SER B C 1
ATOM 2405 O O . SER B 1 109 ? 1.265 4.883 -4.441 1 91.12 109 SER B O 1
ATOM 2407 N N . LEU B 1 110 ? 0.483 6.223 -2.865 1 92.44 110 LEU B N 1
ATOM 2408 C CA . LEU B 1 110 ? 0.748 5.258 -1.801 1 92.44 110 LEU B CA 1
ATOM 2409 C C . LEU B 1 110 ? -0.491 4.418 -1.507 1 92.44 110 LEU B C 1
ATOM 2411 O O . LEU B 1 110 ? -0.394 3.203 -1.324 1 92.44 110 LEU B O 1
ATOM 2415 N N . ILE B 1 111 ? -1.614 5.059 -1.399 1 90.44 111 ILE B N 1
ATOM 2416 C CA . ILE B 1 111 ? -2.828 4.367 -0.978 1 90.44 111 ILE B CA 1
ATOM 2417 C C . ILE B 1 111 ? -3.584 3.857 -2.203 1 90.44 111 ILE B C 1
ATOM 2419 O O . ILE B 1 111 ? -3.674 2.648 -2.426 1 90.44 111 ILE B O 1
ATOM 2423 N N . HIS B 1 112 ? -4.023 4.734 -2.994 1 86.94 112 HIS B N 1
ATOM 2424 C CA . HIS B 1 112 ? -4.797 4.445 -4.199 1 86.94 112 HIS B CA 1
ATOM 2425 C C . HIS B 1 112 ? -4.945 5.691 -5.066 1 86.94 112 HIS B C 1
ATOM 2427 O O . HIS B 1 112 ? -5.133 6.793 -4.551 1 86.94 112 HIS B O 1
ATOM 2433 N N . PRO B 1 113 ? -4.953 5.492 -6.379 1 85.88 113 PRO B N 1
ATOM 2434 C CA . PRO B 1 113 ? -5 6.645 -7.281 1 85.88 113 PRO B CA 1
ATOM 2435 C C . PRO B 1 113 ? -6.242 7.508 -7.07 1 85.88 113 PRO B C 1
ATOM 2437 O O . PRO B 1 113 ? -6.227 8.703 -7.375 1 85.88 113 PRO B O 1
ATOM 2440 N N . SER B 1 114 ? -7.242 6.992 -6.488 1 83.12 114 SER B N 1
ATOM 2441 C CA . SER B 1 114 ? -8.484 7.73 -6.281 1 83.12 114 SER B CA 1
ATOM 2442 C C . SER B 1 114 ? -8.289 8.867 -5.281 1 83.12 114 SER B C 1
ATOM 2444 O O . SER B 1 114 ? -9.094 9.797 -5.234 1 83.12 114 SER B O 1
ATOM 2446 N N . TYR B 1 115 ? -7.281 8.875 -4.508 1 85.44 115 TYR B N 1
ATOM 2447 C CA . TYR B 1 115 ? -7.023 9.898 -3.506 1 85.44 115 TYR B CA 1
ATOM 2448 C C . TYR B 1 115 ? -6.543 11.195 -4.16 1 85.44 115 TYR B C 1
ATOM 2450 O O . TYR B 1 115 ? -6.562 12.258 -3.535 1 85.44 115 TYR B O 1
ATOM 2458 N N . LYS B 1 116 ? -6.098 11.125 -5.414 1 84.38 116 LYS B N 1
ATOM 2459 C CA . LYS B 1 116 ? -5.652 12.32 -6.133 1 84.38 116 LYS B CA 1
ATOM 2460 C C . LYS B 1 116 ? -6.805 13.289 -6.352 1 84.38 116 LYS B C 1
ATOM 2462 O O . LYS B 1 116 ? -6.598 14.5 -6.426 1 84.38 116 LYS B O 1
ATOM 2467 N N . GLU B 1 117 ? -7.961 12.773 -6.332 1 79.81 117 GLU B N 1
ATOM 2468 C CA . GLU B 1 117 ? -9.133 13.586 -6.652 1 79.81 117 GLU B CA 1
ATOM 2469 C C . GLU B 1 117 ? -9.805 14.109 -5.391 1 79.81 117 GLU B C 1
ATOM 2471 O O . GLU B 1 117 ? -10.773 14.867 -5.465 1 79.81 117 GLU B O 1
ATOM 2476 N N . MET B 1 118 ? -9.414 13.789 -4.258 1 68.94 118 MET B N 1
ATOM 2477 C CA . MET B 1 118 ? -10.062 14.141 -2.998 1 68.94 118 MET B CA 1
ATOM 2478 C C . MET B 1 118 ? -9.922 15.633 -2.713 1 68.94 118 MET B C 1
ATOM 2480 O O . MET B 1 118 ? -10.82 16.234 -2.119 1 68.94 118 MET B O 1
ATOM 2484 N N . LYS B 1 119 ? -8.828 16.312 -3.029 1 62.19 119 LYS B N 1
ATOM 2485 C CA . LYS B 1 119 ? -8.555 17.688 -2.652 1 62.19 119 LYS B CA 1
ATOM 2486 C C . LYS B 1 119 ? -9.422 18.656 -3.453 1 62.19 119 LYS B C 1
ATOM 2488 O O . LYS B 1 119 ? -9.742 19.75 -2.982 1 62.19 119 LYS B O 1
ATOM 2493 N N . GLN B 1 120 ? -10 18.391 -4.594 1 60.16 120 GLN B N 1
ATOM 2494 C CA . GLN B 1 120 ? -10.648 19.344 -5.492 1 60.16 120 GLN B CA 1
ATOM 2495 C C . GLN B 1 120 ? -11.938 19.891 -4.883 1 60.16 120 GLN B C 1
ATOM 2497 O O . GLN B 1 120 ? -12.508 20.859 -5.398 1 60.16 120 GLN B O 1
ATOM 2502 N N . LYS B 1 121 ? -12.141 19.562 -3.615 1 64.38 121 LYS B N 1
ATOM 2503 C CA . LYS B 1 121 ? -13.508 19.938 -3.252 1 64.38 121 LYS B CA 1
ATOM 2504 C C . LYS B 1 121 ? -13.555 21.312 -2.615 1 64.38 121 LYS B C 1
ATOM 2506 O O . LYS B 1 121 ? -14.633 21.875 -2.418 1 64.38 121 LYS B O 1
ATOM 2511 N N . ILE B 1 122 ? -12.391 21.906 -2.285 1 69.81 122 ILE B N 1
ATOM 2512 C CA . ILE B 1 122 ? -12.539 23.25 -1.747 1 69.81 122 ILE B CA 1
ATOM 2513 C C . ILE B 1 122 ? -11.789 24.25 -2.635 1 69.81 122 ILE B C 1
ATOM 2515 O O . ILE B 1 122 ? -10.805 23.891 -3.285 1 69.81 122 ILE B O 1
ATOM 2519 N N . ASP B 1 123 ? -12.477 25.453 -2.779 1 74.88 123 ASP B N 1
ATOM 2520 C CA . ASP B 1 123 ? -11.844 26.531 -3.531 1 74.88 123 ASP B CA 1
ATOM 2521 C C . ASP B 1 123 ? -10.648 27.109 -2.773 1 74.88 123 ASP B C 1
ATOM 2523 O O . ASP B 1 123 ? -10.812 27.734 -1.726 1 74.88 123 ASP B O 1
ATOM 2527 N N . ARG B 1 124 ? -9.516 26.844 -3.201 1 68.44 124 ARG B N 1
ATOM 2528 C CA . ARG B 1 124 ? -8.266 27.219 -2.535 1 68.44 124 ARG B CA 1
ATOM 2529 C C . ARG B 1 124 ? -8.195 28.719 -2.303 1 68.44 124 ARG B C 1
ATOM 2531 O O . ARG B 1 124 ? -7.742 29.172 -1.246 1 68.44 124 ARG B O 1
ATOM 2538 N N . LYS B 1 125 ? -8.719 29.516 -3.131 1 75.19 125 LYS B N 1
ATOM 2539 C CA . LYS B 1 125 ? -8.547 30.969 -3.088 1 75.19 125 LYS B CA 1
ATOM 2540 C C . LYS B 1 125 ? -9.516 31.609 -2.098 1 75.19 125 LYS B C 1
ATOM 2542 O O . LYS B 1 125 ? -9.125 32.469 -1.298 1 75.19 125 LYS B O 1
ATOM 2547 N N . SER B 1 126 ? -10.664 31.094 -2.02 1 80.69 126 SER B N 1
ATOM 2548 C CA . SER B 1 126 ? -11.664 31.781 -1.202 1 80.69 126 SER B CA 1
ATOM 2549 C C . SER B 1 126 ? -11.875 31.047 0.124 1 80.69 126 SER B C 1
ATOM 2551 O O . SER B 1 126 ? -11.891 31.6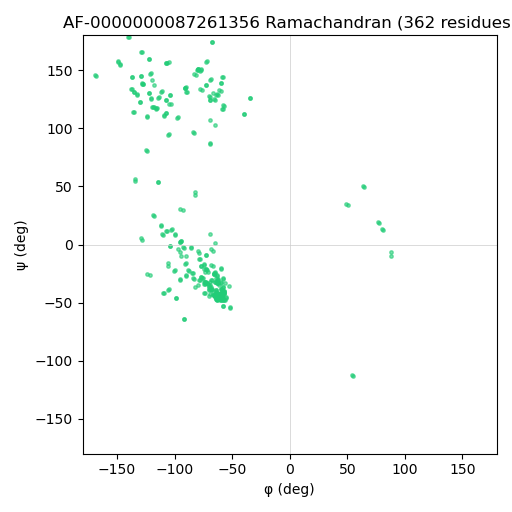88 1.185 1 80.69 126 SER B O 1
ATOM 2553 N N . ASP B 1 127 ? -11.859 29.797 0.091 1 87 127 ASP B N 1
ATOM 2554 C CA . ASP B 1 127 ? -12.25 29.031 1.27 1 87 127 ASP B CA 1
ATOM 2555 C C . ASP B 1 127 ? -11.141 29.031 2.314 1 87 127 ASP B C 1
ATOM 2557 O O . ASP B 1 127 ? -11.406 29.062 3.518 1 87 127 ASP B O 1
ATOM 2561 N N . HIS B 1 128 ? -9.93 29.141 1.859 1 88.94 128 HIS B N 1
ATOM 2562 C CA . HIS B 1 128 ? -8.797 29.062 2.777 1 88.94 128 HIS B CA 1
ATOM 2563 C C . HIS B 1 128 ? -8.688 30.328 3.633 1 88.94 128 HIS B C 1
ATOM 2565 O O . HIS B 1 128 ? -7.953 30.344 4.625 1 88.94 128 HIS B O 1
ATOM 2571 N N . LEU B 1 129 ? -9.461 31.297 3.289 1 91.25 129 LEU B N 1
ATOM 2572 C CA . LEU B 1 129 ? -9.438 32.531 4.055 1 91.25 129 LEU B CA 1
ATOM 2573 C C . LEU B 1 129 ? -10.367 32.469 5.258 1 91.25 129 LEU B C 1
ATOM 2575 O O . LEU B 1 129 ? -10.328 33.312 6.141 1 91.25 129 LEU B O 1
ATOM 2579 N N . LEU B 1 130 ? -11.055 31.375 5.395 1 94 130 LEU B N 1
ATOM 2580 C CA . LEU B 1 130 ? -12.164 31.344 6.348 1 94 130 LEU B CA 1
ATOM 2581 C C . LEU B 1 130 ? -11.836 30.453 7.539 1 94 130 LEU B C 1
ATOM 2583 O O . LEU B 1 130 ? -12.688 30.234 8.406 1 94 130 LEU B O 1
ATOM 2587 N N . TRP B 1 131 ? -10.664 29.969 7.723 1 95.88 131 TRP B N 1
ATOM 2588 C CA . TRP B 1 131 ? -10.312 29 8.758 1 95.88 131 TRP B CA 1
ATOM 2589 C C . TRP B 1 131 ? -10.461 29.609 10.148 1 95.88 131 TRP B C 1
ATOM 2591 O O . TRP B 1 131 ? -10.68 28.891 11.125 1 95.88 131 TRP B O 1
ATOM 2601 N N . GLY B 1 132 ? -10.359 30.906 10.242 1 95.19 132 GLY B N 1
ATOM 2602 C CA . GLY B 1 132 ? -10.438 31.594 11.523 1 95.19 132 GLY B CA 1
ATOM 2603 C C . GLY B 1 132 ? -11.844 32.031 11.883 1 95.19 132 GLY B C 1
ATOM 2604 O O . GLY B 1 132 ? -12.086 32.531 12.977 1 95.19 132 GLY B O 1
ATOM 2605 N N . ASP B 1 133 ? -12.781 31.812 11.008 1 94.12 133 ASP B N 1
ATOM 2606 C CA . ASP B 1 133 ? -14.148 32.281 11.219 1 94.12 133 ASP B CA 1
ATOM 2607 C C . ASP B 1 133 ? -14.898 31.328 12.156 1 94.12 133 ASP B C 1
ATOM 2609 O O . ASP B 1 133 ? -14.633 30.125 12.195 1 94.12 133 ASP B O 1
ATOM 2613 N N . SER B 1 134 ? -15.82 31.891 12.867 1 94.56 134 SER B N 1
ATOM 2614 C CA . SER B 1 134 ? -16.688 31.125 13.758 1 94.56 134 SER B CA 1
ATOM 2615 C C . SER B 1 134 ? -18.156 31.469 13.523 1 94.56 134 SER B C 1
ATOM 2617 O O . SER B 1 134 ? -18.547 32.625 13.609 1 94.56 134 SER B O 1
ATOM 2619 N N . PRO B 1 135 ? -18.953 30.453 13.203 1 94.88 135 PRO B N 1
ATOM 2620 C CA . PRO B 1 135 ? -18.609 29.047 13.148 1 94.88 135 PRO B CA 1
ATOM 2621 C C . PRO B 1 135 ? -17.828 28.672 11.883 1 94.88 135 PRO B C 1
ATOM 2623 O O . PRO B 1 135 ? -17.969 29.328 10.852 1 94.88 135 PRO B O 1
ATOM 2626 N N . LEU B 1 136 ? -17.016 27.703 12.055 1 95.06 136 LEU B N 1
ATOM 2627 C CA . LEU B 1 136 ? -16.312 27.172 10.898 1 95.06 136 LEU B CA 1
ATOM 2628 C C . LEU B 1 136 ? -17.266 26.547 9.898 1 95.06 136 LEU B C 1
ATOM 2630 O O . LEU B 1 136 ? -18.125 25.734 10.273 1 95.06 136 LEU B O 1
ATOM 2634 N N . PRO B 1 137 ? -17.156 26.953 8.602 1 93.31 137 PRO B N 1
ATOM 2635 C CA . PRO B 1 137 ? -18.047 26.328 7.613 1 93.31 137 PRO B CA 1
ATOM 2636 C C . PRO B 1 137 ? -17.906 24.812 7.551 1 93.31 137 PRO B C 1
ATOM 2638 O O . PRO B 1 137 ? -16.781 24.297 7.656 1 93.31 137 PRO B O 1
ATOM 2641 N N . ASN B 1 138 ? -19 24.078 7.328 1 92.88 138 ASN B N 1
ATOM 2642 C CA . ASN B 1 138 ? -19.031 22.625 7.328 1 92.88 138 ASN B CA 1
ATOM 2643 C C . ASN B 1 138 ? -18.078 22.047 6.281 1 92.88 138 ASN B C 1
ATOM 2645 O O . ASN B 1 138 ? -17.438 21.031 6.516 1 92.88 138 ASN B O 1
ATOM 2649 N N . LYS B 1 139 ? -18.016 22.688 5.156 1 91.31 139 LYS B N 1
ATOM 2650 C CA . LYS B 1 139 ? -17.156 22.188 4.09 1 91.31 139 LYS B CA 1
ATOM 2651 C C . LYS B 1 139 ? -15.695 22.188 4.523 1 91.31 139 LYS B C 1
ATOM 2653 O O . LYS B 1 139 ? -14.922 21.312 4.117 1 91.31 139 LYS B O 1
ATOM 2658 N N . LEU B 1 140 ? -15.328 23.172 5.355 1 93.88 140 LEU B N 1
ATOM 2659 C CA . LEU B 1 140 ? -13.961 23.25 5.84 1 93.88 140 LEU B CA 1
ATOM 2660 C C . LEU B 1 140 ? -13.695 22.188 6.898 1 93.88 140 LEU B C 1
ATOM 2662 O O . LEU B 1 140 ? -12.602 21.625 6.965 1 93.88 140 LEU B O 1
ATOM 2666 N N . ILE B 1 141 ? -14.703 21.891 7.672 1 94.81 141 ILE B N 1
ATOM 2667 C CA . ILE B 1 141 ? -14.586 20.828 8.648 1 94.81 141 ILE B CA 1
ATOM 2668 C C . ILE B 1 141 ? -14.383 19.484 7.934 1 94.81 141 ILE B C 1
ATOM 2670 O O . ILE B 1 141 ? -13.492 18.719 8.281 1 94.81 141 ILE B O 1
ATOM 2674 N N . GLU B 1 142 ? -15.18 19.25 6.945 1 92.62 142 GLU B N 1
ATOM 2675 C CA . GLU B 1 142 ? -15.062 18.016 6.168 1 92.62 142 GLU B CA 1
ATOM 2676 C C . GLU B 1 142 ? -13.695 17.906 5.512 1 92.62 142 GLU B C 1
ATOM 2678 O O . GLU B 1 142 ? -13.086 16.844 5.508 1 92.62 142 GLU B O 1
ATOM 2683 N N . TYR B 1 143 ? -13.281 19.016 4.961 1 92.88 143 TYR B N 1
ATOM 2684 C CA . TYR B 1 143 ? -11.969 19.078 4.324 1 92.88 143 TYR B CA 1
ATOM 2685 C C . TYR B 1 143 ? -10.867 18.734 5.324 1 92.88 143 TYR B C 1
ATOM 2687 O O . TYR B 1 143 ? -9.992 17.922 5.035 1 92.88 143 TYR B O 1
ATOM 2695 N N . ALA B 1 144 ? -10.93 19.328 6.473 1 94.81 144 ALA B N 1
ATOM 2696 C CA . ALA B 1 144 ? -9.938 19.125 7.523 1 94.81 144 ALA B CA 1
ATOM 2697 C C . ALA B 1 144 ? -9.914 17.672 7.992 1 94.81 144 ALA B C 1
ATOM 2699 O O . ALA B 1 144 ? -8.844 17.094 8.188 1 94.81 144 ALA B O 1
ATOM 2700 N N . VAL B 1 145 ? -11.07 17.109 8.125 1 95.38 145 VAL B N 1
ATOM 2701 C CA . VAL B 1 145 ? -11.203 15.719 8.555 1 95.38 145 VAL B CA 1
ATOM 2702 C C . VAL B 1 145 ? -10.555 14.805 7.523 1 95.38 145 VAL B C 1
ATOM 2704 O O . VAL B 1 145 ? -9.781 13.906 7.879 1 95.38 145 VAL B O 1
ATOM 2707 N N . LYS B 1 146 ? -10.844 15.078 6.301 1 93.38 146 LYS B N 1
ATOM 2708 C CA . LYS B 1 146 ? -10.32 14.242 5.227 1 93.38 146 LYS B CA 1
ATOM 2709 C C . LYS B 1 146 ? -8.797 14.305 5.164 1 93.38 146 LYS B C 1
ATOM 2711 O O . LYS B 1 146 ? -8.133 13.281 4.996 1 93.38 146 LYS B O 1
ATOM 2716 N N . ASP B 1 147 ? -8.273 15.469 5.32 1 94.44 147 ASP B N 1
ATOM 2717 C CA . ASP B 1 147 ? -6.832 15.656 5.191 1 94.44 147 ASP B CA 1
ATOM 2718 C C . ASP B 1 147 ? -6.074 14.867 6.258 1 94.44 147 ASP B C 1
ATOM 2720 O O . ASP B 1 147 ? -5.121 14.148 5.945 1 94.44 147 ASP B O 1
ATOM 2724 N N . VAL B 1 148 ? -6.52 14.977 7.473 1 95.94 148 VAL B N 1
ATOM 2725 C CA . VAL B 1 148 ? -5.789 14.297 8.539 1 95.94 148 VAL B CA 1
ATOM 2726 C C . VAL B 1 148 ? -6.055 12.797 8.477 1 95.94 148 VAL B C 1
ATOM 2728 O O . VAL B 1 148 ? -5.172 11.992 8.781 1 95.94 148 VAL B O 1
ATOM 2731 N N . TYR B 1 149 ? -7.219 12.383 8.055 1 94.81 149 TYR B N 1
ATOM 2732 C CA . TYR B 1 149 ? -7.539 10.961 7.906 1 94.81 149 TYR B CA 1
ATOM 2733 C C . TYR B 1 149 ? -6.676 10.32 6.824 1 94.81 149 TYR B C 1
ATOM 2735 O O . TYR B 1 149 ? -6.191 9.195 6.996 1 94.81 149 TYR B O 1
ATOM 2743 N N . VAL B 1 150 ? -6.555 11.016 5.758 1 94.5 150 VAL B N 1
ATOM 2744 C CA . VAL B 1 150 ? -5.738 10.516 4.656 1 94.5 150 VAL B CA 1
ATOM 2745 C C . VAL B 1 150 ? -4.301 10.312 5.129 1 94.5 150 VAL B C 1
ATOM 2747 O O . VAL B 1 150 ? -3.66 9.32 4.777 1 94.5 150 VAL B O 1
ATOM 2750 N N . THR B 1 151 ? -3.805 11.234 5.871 1 95.62 151 THR B N 1
ATOM 2751 C CA . THR B 1 151 ? -2.469 11.094 6.441 1 95.62 151 THR B CA 1
ATOM 2752 C C . THR B 1 151 ? -2.387 9.844 7.312 1 95.62 151 THR B C 1
ATOM 2754 O O . THR B 1 151 ? -1.423 9.078 7.219 1 95.62 151 THR B O 1
ATOM 2757 N N . TYR B 1 152 ? -3.393 9.633 8.117 1 95.31 152 TYR B N 1
ATOM 2758 C CA . TYR B 1 152 ? -3.441 8.461 8.984 1 95.31 152 TYR B CA 1
ATOM 2759 C C . TYR B 1 152 ? -3.436 7.172 8.164 1 95.31 152 TYR B C 1
ATOM 2761 O O . TYR B 1 152 ? -2.684 6.242 8.469 1 95.31 152 TYR B O 1
ATOM 2769 N N . GLU B 1 153 ? -4.262 7.16 7.172 1 92.81 153 GLU B N 1
ATOM 2770 C CA . GLU B 1 153 ? -4.348 5.98 6.316 1 92.81 153 GLU B CA 1
ATOM 2771 C C . GLU B 1 153 ? -3.014 5.691 5.633 1 92.81 153 GLU B C 1
ATOM 2773 O O . GLU B 1 153 ? -2.611 4.535 5.504 1 92.81 153 GLU B O 1
ATOM 2778 N N . ALA B 1 154 ? -2.391 6.723 5.164 1 94.5 154 ALA B N 1
ATOM 2779 C CA . ALA B 1 154 ? -1.093 6.566 4.512 1 94.5 154 ALA B CA 1
ATOM 2780 C C . ALA B 1 154 ? -0.072 5.953 5.469 1 94.5 154 ALA B C 1
ATOM 2782 O O . ALA B 1 154 ? 0.644 5.016 5.105 1 94.5 154 ALA B O 1
ATOM 2783 N N . TRP B 1 155 ? -0.045 6.512 6.641 1 95 155 TRP B N 1
ATOM 2784 C CA . TRP B 1 155 ? 0.883 6 7.645 1 95 155 TRP B CA 1
ATOM 2785 C C . TRP B 1 155 ? 0.586 4.539 7.965 1 95 155 TRP B C 1
ATOM 2787 O O . TRP B 1 155 ? 1.503 3.719 8.055 1 95 155 TRP B O 1
ATOM 2797 N N . LYS B 1 156 ? -0.642 4.23 8.148 1 92.44 156 LYS B N 1
ATOM 2798 C CA . LYS B 1 156 ? -1.062 2.865 8.445 1 92.44 156 LYS B CA 1
ATOM 2799 C C . LYS B 1 156 ? -0.595 1.9 7.359 1 92.44 156 LYS B C 1
ATOM 2801 O O . LYS B 1 156 ? -0.129 0.799 7.66 1 92.44 156 LYS B O 1
ATOM 2806 N N . LYS B 1 157 ? -0.713 2.322 6.102 1 92.69 157 LYS B N 1
ATOM 2807 C CA . LYS B 1 157 ? -0.266 1.491 4.988 1 92.69 157 LYS B CA 1
ATOM 2808 C C . LYS B 1 157 ? 1.234 1.222 5.07 1 92.69 157 LYS B C 1
ATOM 2810 O O . LYS B 1 157 ? 1.679 0.09 4.863 1 92.69 157 LYS B O 1
ATOM 2815 N N . ILE B 1 158 ? 1.994 2.23 5.359 1 94.94 158 ILE B N 1
ATOM 2816 C CA . ILE B 1 158 ? 3.443 2.098 5.477 1 94.94 158 ILE B CA 1
ATOM 2817 C C . ILE B 1 158 ? 3.783 1.148 6.625 1 94.94 158 ILE B C 1
ATOM 2819 O O . ILE B 1 158 ? 4.605 0.243 6.465 1 94.94 158 ILE B O 1
ATOM 2823 N N . GLU B 1 159 ? 3.113 1.304 7.75 1 93 159 GLU B N 1
ATOM 2824 C CA . GLU B 1 159 ? 3.391 0.505 8.945 1 93 159 GLU B CA 1
ATOM 2825 C C . GLU B 1 159 ? 3.055 -0.966 8.711 1 93 159 GLU B C 1
ATOM 2827 O O . GLU B 1 159 ? 3.801 -1.852 9.133 1 93 159 GLU B O 1
ATOM 2832 N N . ILE B 1 160 ? 1.943 -1.219 8.102 1 92.56 160 ILE B N 1
ATOM 2833 C CA . ILE B 1 160 ? 1.523 -2.59 7.836 1 92.56 160 ILE B CA 1
ATOM 2834 C C . ILE B 1 160 ? 2.537 -3.27 6.918 1 92.56 160 ILE B C 1
ATOM 2836 O O . ILE B 1 160 ? 2.916 -4.422 7.145 1 92.56 160 ILE B O 1
ATOM 2840 N N . THR B 1 161 ? 2.932 -2.58 5.867 1 93.44 161 THR B N 1
ATOM 2841 C CA . THR B 1 161 ? 3.896 -3.166 4.945 1 93.44 161 THR B CA 1
ATOM 2842 C C . THR B 1 161 ? 5.238 -3.395 5.637 1 93.44 161 THR B C 1
ATOM 2844 O O . THR B 1 161 ? 5.887 -4.418 5.418 1 93.44 161 THR B O 1
ATOM 2847 N N . LYS B 1 162 ? 5.66 -2.451 6.457 1 94.56 162 LYS B N 1
ATOM 2848 C CA . LYS B 1 162 ? 6.879 -2.633 7.238 1 94.56 162 LYS B CA 1
ATOM 2849 C C . LYS B 1 162 ? 6.801 -3.891 8.094 1 94.56 162 LYS B C 1
ATOM 2851 O O . LYS B 1 162 ? 7.742 -4.684 8.133 1 94.56 162 LYS B O 1
ATOM 2856 N N . GLU B 1 163 ? 5.703 -4.004 8.758 1 94.12 163 GLU B N 1
ATOM 2857 C CA . GLU B 1 163 ? 5.496 -5.188 9.586 1 94.12 163 GLU B CA 1
ATOM 2858 C C . GLU B 1 163 ? 5.574 -6.465 8.75 1 94.12 163 GLU B C 1
ATOM 2860 O O . GLU B 1 163 ? 6.188 -7.449 9.172 1 94.12 163 GLU B O 1
ATOM 2865 N N . GLY B 1 164 ? 4.887 -6.48 7.609 1 94.5 164 GLY B N 1
ATOM 2866 C CA . GLY B 1 164 ? 4.93 -7.637 6.723 1 94.5 164 GLY B CA 1
ATOM 2867 C C . GLY B 1 164 ? 6.336 -7.996 6.285 1 94.5 164 GLY B C 1
ATOM 2868 O O . GLY B 1 164 ? 6.695 -9.18 6.246 1 94.5 164 GLY B O 1
ATOM 2869 N N . LEU B 1 165 ? 7.137 -7.004 5.98 1 94.81 165 LEU B N 1
ATOM 2870 C CA . LEU B 1 165 ? 8.516 -7.227 5.566 1 94.81 165 LEU B CA 1
ATOM 2871 C C . LEU B 1 165 ? 9.352 -7.773 6.723 1 94.81 165 LEU B C 1
ATOM 2873 O O . LEU B 1 165 ? 10.203 -8.641 6.52 1 94.81 165 LEU B O 1
ATOM 2877 N N . GLU B 1 166 ? 9.094 -7.262 7.887 1 94.56 166 GLU B N 1
ATOM 2878 C CA . GLU B 1 166 ? 9.812 -7.73 9.07 1 94.56 166 GLU B CA 1
ATOM 2879 C C . GLU B 1 166 ? 9.492 -9.188 9.375 1 94.56 166 GLU B C 1
ATOM 2881 O O . GLU B 1 166 ? 10.352 -9.938 9.828 1 94.56 166 GLU B O 1
ATOM 2886 N N . LEU B 1 167 ? 8.266 -9.602 9.055 1 93.94 167 LEU B N 1
ATOM 2887 C CA . LEU B 1 167 ? 7.812 -10.953 9.359 1 93.94 167 LEU B CA 1
ATOM 2888 C C . LEU B 1 167 ? 8 -11.875 8.164 1 93.94 167 LEU B C 1
ATOM 2890 O O . LEU B 1 167 ? 7.691 -13.07 8.242 1 93.94 167 LEU B O 1
ATOM 2894 N N . TRP B 1 168 ? 8.539 -11.383 7.113 1 94.06 168 TRP B N 1
ATOM 2895 C CA . TRP B 1 168 ? 8.609 -12 5.793 1 94.06 168 TRP B CA 1
ATOM 2896 C C . TRP B 1 168 ? 9.172 -13.414 5.883 1 94.06 168 TRP B C 1
ATOM 2898 O O . TRP B 1 168 ? 8.547 -14.367 5.422 1 94.06 168 TRP B O 1
ATOM 2908 N N . GLN B 1 169 ? 10.352 -13.547 6.484 1 92.81 169 GLN B N 1
ATOM 2909 C CA . GLN B 1 169 ? 11.031 -14.836 6.559 1 92.81 169 GLN B CA 1
ATOM 2910 C C . GLN B 1 169 ? 10.352 -15.758 7.566 1 92.81 169 GLN B C 1
ATOM 2912 O O . GLN B 1 169 ? 10.18 -16.953 7.312 1 92.81 169 GLN B O 1
ATOM 2917 N N . GLU B 1 170 ? 9.977 -15.18 8.664 1 92.38 170 GLU B N 1
ATOM 2918 C CA . GLU B 1 170 ? 9.289 -15.961 9.688 1 92.38 170 GLU B CA 1
ATOM 2919 C C . GLU B 1 170 ? 7.988 -16.562 9.148 1 92.38 170 GLU B C 1
ATOM 2921 O O . GLU B 1 170 ? 7.637 -17.688 9.469 1 92.38 170 GLU B O 1
ATOM 2926 N N . ALA B 1 171 ? 7.27 -15.766 8.398 1 92 171 ALA B N 1
ATOM 2927 C CA . ALA B 1 171 ? 6.027 -16.234 7.789 1 92 171 ALA B CA 1
ATOM 2928 C C . ALA B 1 171 ? 6.281 -17.438 6.887 1 92 171 ALA B C 1
ATOM 2930 O O . ALA B 1 171 ? 5.539 -18.422 6.934 1 92 171 ALA B O 1
ATOM 2931 N N . GLU B 1 172 ? 7.297 -17.375 6.098 1 90.12 172 GLU B N 1
ATOM 2932 C CA . GLU B 1 172 ? 7.621 -18.5 5.203 1 90.12 172 GLU B CA 1
ATOM 2933 C C . GLU B 1 172 ? 8.055 -19.719 5.992 1 90.12 172 GLU B C 1
ATOM 2935 O O . GLU B 1 172 ? 7.625 -20.844 5.691 1 90.12 172 GLU B O 1
ATOM 2940 N N . ASP B 1 173 ? 8.859 -19.484 6.98 1 91.88 173 ASP B N 1
ATOM 2941 C CA . ASP B 1 173 ? 9.414 -20.578 7.777 1 91.88 173 ASP B CA 1
ATOM 2942 C C . ASP B 1 173 ? 8.297 -21.344 8.492 1 91.88 173 ASP B C 1
ATOM 2944 O O . ASP B 1 173 ? 8.398 -22.562 8.68 1 91.88 173 ASP B O 1
ATOM 2948 N N . HIS B 1 174 ? 7.238 -20.688 8.836 1 90.31 174 HIS B N 1
ATOM 2949 C CA . HIS B 1 174 ? 6.176 -21.297 9.625 1 90.31 174 HIS B CA 1
ATOM 2950 C C . HIS B 1 174 ? 4.863 -21.328 8.859 1 90.31 174 HIS B C 1
ATOM 2952 O O . HIS B 1 174 ? 3.785 -21.266 9.453 1 90.31 174 HIS B O 1
ATOM 2958 N N . TRP B 1 175 ? 4.996 -21.312 7.551 1 84.19 175 TRP B N 1
ATOM 2959 C CA . TRP B 1 175 ? 3.801 -21.094 6.746 1 84.19 175 TRP B CA 1
ATOM 2960 C C . TRP B 1 175 ? 2.797 -22.219 6.945 1 84.19 175 TRP B C 1
ATOM 2962 O O . TRP B 1 175 ? 1.587 -22.016 6.844 1 84.19 175 TRP B O 1
ATOM 2972 N N . ASP B 1 176 ? 3.25 -23.406 7.312 1 80.19 176 ASP B N 1
ATOM 2973 C CA . ASP B 1 176 ? 2.381 -24.562 7.477 1 80.19 176 ASP B CA 1
ATOM 2974 C C . ASP B 1 176 ? 2.277 -24.969 8.945 1 80.19 176 ASP B C 1
ATOM 2976 O O . ASP B 1 176 ? 1.914 -26.094 9.258 1 80.19 176 ASP B O 1
ATOM 2980 N N . ASP B 1 177 ? 2.664 -24.047 9.789 1 82.62 177 ASP B N 1
ATOM 2981 C CA . ASP B 1 177 ? 2.672 -24.344 11.219 1 82.62 177 ASP B CA 1
ATOM 2982 C C . ASP B 1 177 ? 1.518 -23.641 11.938 1 82.62 177 ASP B C 1
ATOM 2984 O O . ASP B 1 177 ? 1.639 -22.484 12.336 1 82.62 177 ASP B O 1
ATOM 2988 N N . PRO B 1 178 ? 0.415 -24.297 12.109 1 75.12 178 PRO B N 1
ATOM 2989 C CA . PRO B 1 178 ? -0.727 -23.641 12.742 1 75.12 178 PRO B CA 1
ATOM 2990 C C . PRO B 1 178 ? -0.445 -23.219 14.188 1 75.12 178 PRO B C 1
ATOM 2992 O O . PRO B 1 178 ? -0.996 -22.234 14.672 1 75.12 178 PRO B O 1
ATOM 2995 N N . TYR B 1 179 ? 0.372 -23.938 14.836 1 78.38 179 TYR B N 1
ATOM 2996 C CA . TYR B 1 179 ? 0.663 -23.641 16.234 1 78.38 179 TYR B CA 1
ATOM 2997 C C . TYR B 1 179 ? 1.5 -22.375 16.359 1 78.38 179 TYR B C 1
ATOM 2999 O O . TYR B 1 179 ? 1.353 -21.625 17.328 1 78.38 179 TYR B O 1
ATOM 3007 N N . TYR B 1 180 ? 2.287 -22.203 15.414 1 79.25 180 TYR B N 1
ATOM 3008 C CA . TYR B 1 180 ? 3.139 -21.016 15.445 1 79.25 180 TYR B CA 1
ATOM 3009 C C . TYR B 1 180 ? 2.303 -19.75 15.414 1 79.25 180 TYR B C 1
ATOM 3011 O O . TYR B 1 180 ? 2.631 -18.766 16.078 1 79.25 180 TYR B O 1
ATOM 3019 N N . TRP B 1 181 ? 1.174 -19.781 14.734 1 74.38 181 TRP B N 1
ATOM 3020 C CA . TRP B 1 181 ? 0.373 -18.562 14.555 1 74.38 181 TRP B CA 1
ATOM 3021 C C . TRP B 1 181 ? -0.792 -18.531 15.539 1 74.38 181 TRP B C 1
ATOM 3023 O O . TRP B 1 181 ? -1.578 -17.578 15.539 1 74.38 181 TRP B O 1
ATOM 3033 N N . GLY B 1 182 ? -0.76 -19.422 16.422 1 69.5 182 GLY B N 1
ATOM 3034 C CA . GLY B 1 182 ? -1.688 -19.438 17.547 1 69.5 182 GLY B CA 1
ATOM 3035 C C . GLY B 1 182 ? -3.066 -19.953 17.172 1 69.5 182 GLY B C 1
ATOM 3036 O O . GLY B 1 182 ? -4.062 -19.562 17.781 1 69.5 182 GLY B O 1
ATOM 3037 N N . TYR B 1 183 ? -3.119 -20.656 16.047 1 61.78 183 TYR B N 1
ATOM 3038 C CA . TYR B 1 183 ? -4.422 -21.25 15.773 1 61.78 183 TYR B CA 1
ATOM 3039 C C . TYR B 1 183 ? -4.477 -22.688 16.266 1 61.78 183 TYR B C 1
ATOM 3041 O O . TYR B 1 183 ? -3.445 -23.359 16.344 1 61.78 183 TYR B O 1
#

pLDDT: mean 86.9, std 10.01, range [34.22, 95.94]

Solvent-accessible surface area (backbone atoms only — not comparable to full-atom values): 20118 Å² total; per-residue (Å²): 124,78,70,50,57,34,14,40,42,74,42,40,28,28,76,91,56,72,81,63,43,57,8,33,42,29,40,21,44,92,93,44,74,46,78,44,52,52,60,68,50,87,61,80,65,68,79,50,48,63,65,35,52,40,76,78,61,43,40,37,34,26,66,72,41,76,69,46,46,61,36,26,41,76,70,73,55,43,55,44,70,93,34,60,44,43,46,42,40,27,45,29,61,92,51,77,58,40,70,58,90,40,69,33,56,44,37,16,73,69,52,39,66,72,38,49,64,64,62,74,78,58,57,70,81,63,55,51,51,43,50,49,44,80,77,62,55,65,69,56,52,52,49,50,51,49,54,19,44,50,48,34,51,44,51,51,52,54,51,46,50,52,50,27,62,72,37,24,64,60,33,46,76,42,56,88,36,51,67,81,53,69,97,124,78,70,50,57,33,12,38,41,74,41,41,27,28,76,91,57,74,80,64,42,56,7,31,43,28,39,21,45,93,94,42,73,47,78,43,52,52,61,70,49,90,62,82,65,67,79,50,48,64,64,36,52,41,78,78,61,43,38,36,34,26,68,74,42,76,69,46,48,60,37,26,41,76,71,74,55,45,56,45,68,92,34,60,43,42,45,44,39,28,45,29,60,93,49,77,58,40,71,57,90,40,69,32,55,44,35,15,74,71,53,40,65,73,37,48,64,63,62,75,78,58,57,71,81,65,56,51,52,43,50,50,43,78,78,62,55,65,69,56,52,52,49,48,50,49,54,17,44,50,49,34,51,43,50,50,53,53,51,46,52,51,51,25,60,72,38,23,65,59,31,46,76,42,56,86,36,52,66,81,54,72,95